Protein AF-A0A9Q3HZ07-F1 (afdb_monomer)

Foldseek 3Di:
DVQLLVQLQVVFDWAAAPVRDIDTSVNLVVLLVLLQQQDQDDPVRHGVVCVPPVDRDDDPLNPDDPPDDPPDRRVVSVNVSSVVSNVSSNVSVVVSVVVVVVVCCVVCPPPPDDPVNVCVVCVPDDPDPDDPPPPPPPCPQAAWDAWDDWDWDQDPNDIFIWTFTDHPPDDPVPTDTGGQVRHDVSVVRVVVVVVVVVVVVVVD

InterPro domains:
  IPR036397 Ribonuclease H superfamily [G3DSA:3.30.420.10] (1-84)

Organism: NCBI:txid1389203

Solvent-accessible surface area (backbone atoms only — not comparable to full-atom values): 12510 Å² total; per-residue (Å²): 110,68,62,32,52,52,51,54,54,69,68,62,51,69,44,72,42,96,88,67,52,72,46,46,52,76,78,45,44,65,37,38,54,52,41,55,35,66,35,80,36,88,88,77,75,44,27,54,28,36,74,76,71,70,48,75,83,84,54,79,73,74,74,59,60,92,84,60,79,86,86,50,71,69,60,52,44,51,50,54,48,48,52,53,42,34,57,51,32,58,55,28,48,59,55,35,50,52,50,54,46,53,57,45,52,72,74,53,65,75,79,89,66,58,82,72,58,53,52,77,75,41,76,83,65,75,76,72,77,76,78,74,77,84,69,76,77,73,84,67,81,56,64,70,64,48,60,78,47,80,46,78,48,75,56,96,90,40,83,43,64,31,35,35,36,36,41,52,99,54,61,80,90,72,48,44,79,34,45,66,90,73,37,80,69,30,70,63,48,51,51,52,43,58,49,52,57,52,56,58,66,74,77,110

Radius of gyration: 33.48 Å; Cα contacts (8 Å, |Δi|>4): 178; chains: 1; bounding box: 56×85×62 Å

Structure (mmCIF, N/CA/C/O backbone):
data_AF-A0A9Q3HZ07-F1
#
_entry.id   AF-A0A9Q3HZ07-F1
#
loop_
_atom_site.group_PDB
_atom_site.id
_atom_site.type_symbol
_atom_site.label_atom_id
_atom_site.label_alt_id
_atom_site.label_comp_id
_atom_site.label_asym_id
_atom_site.label_entity_id
_atom_site.label_seq_id
_atom_site.pdbx_PDB_ins_code
_atom_site.Cartn_x
_atom_site.Cartn_y
_atom_site.Cartn_z
_atom_site.occupancy
_atom_site.B_iso_or_equiv
_atom_site.auth_seq_id
_atom_site.auth_comp_id
_atom_site.auth_asym_id
_atom_site.auth_atom_id
_atom_site.pdbx_PDB_model_num
ATOM 1 N N . MET A 1 1 ? 4.952 9.541 1.179 1.00 78.81 1 MET A N 1
ATOM 2 C CA . MET A 1 1 ? 3.984 9.342 2.280 1.00 78.81 1 MET A CA 1
ATOM 3 C C . MET A 1 1 ? 3.214 10.616 2.608 1.00 78.81 1 MET A C 1
ATOM 5 O O . MET A 1 1 ? 2.003 10.546 2.739 1.00 78.81 1 MET A O 1
ATOM 9 N N . GLU A 1 2 ? 3.879 11.771 2.676 1.00 86.19 2 GLU A N 1
ATOM 10 C CA . GLU A 1 2 ? 3.251 13.062 3.003 1.00 86.19 2 GLU A CA 1
ATOM 11 C C . GLU A 1 2 ? 2.003 13.396 2.162 1.00 86.19 2 GLU A C 1
ATOM 13 O O . GLU A 1 2 ? 0.959 13.703 2.726 1.00 86.19 2 GLU A O 1
ATOM 18 N N . ASP A 1 3 ? 2.056 13.242 0.833 1.00 89.44 3 ASP A N 1
ATOM 19 C CA . ASP A 1 3 ? 0.896 13.541 -0.029 1.00 89.44 3 ASP A CA 1
ATOM 20 C C . ASP A 1 3 ? -0.300 12.596 0.212 1.00 89.44 3 ASP A C 1
ATOM 22 O O . ASP A 1 3 ? -1.454 13.004 0.110 1.00 89.44 3 ASP A O 1
ATOM 26 N N . ILE A 1 4 ? -0.036 11.346 0.617 1.00 90.94 4 ILE A N 1
ATOM 27 C CA . ILE A 1 4 ? -1.084 10.382 0.992 1.00 90.94 4 ILE A CA 1
ATOM 28 C C . ILE A 1 4 ? -1.797 10.875 2.252 1.00 90.94 4 ILE A C 1
ATOM 30 O O . ILE A 1 4 ? -3.025 10.913 2.286 1.00 90.94 4 ILE A O 1
ATOM 34 N N . LEU A 1 5 ? -1.026 11.282 3.267 1.00 90.31 5 LEU A N 1
ATOM 35 C CA . LEU A 1 5 ? -1.568 11.829 4.510 1.00 90.31 5 LEU A CA 1
ATOM 36 C C . LEU A 1 5 ? -2.352 13.110 4.241 1.00 90.31 5 LEU A C 1
ATOM 38 O O . LEU A 1 5 ? -3.472 13.246 4.718 1.00 90.31 5 LEU A O 1
ATOM 42 N N . ARG A 1 6 ? -1.816 14.016 3.418 1.00 90.06 6 ARG A N 1
ATOM 43 C CA . ARG A 1 6 ? -2.493 15.267 3.066 1.00 90.06 6 ARG A CA 1
ATOM 44 C C . ARG A 1 6 ? -3.859 15.017 2.435 1.00 90.06 6 ARG A C 1
ATOM 46 O O . ARG A 1 6 ? -4.834 15.630 2.858 1.00 90.06 6 ARG A O 1
ATOM 53 N N . ARG A 1 7 ? -3.940 14.100 1.466 1.00 89.75 7 ARG A N 1
ATOM 54 C CA . ARG A 1 7 ? -5.202 13.706 0.818 1.00 89.75 7 ARG A CA 1
ATOM 55 C C . ARG A 1 7 ? -6.155 13.060 1.810 1.00 89.75 7 ARG A C 1
ATOM 57 O O . ARG A 1 7 ? -7.302 13.480 1.910 1.00 89.75 7 ARG A O 1
ATOM 64 N N . PHE A 1 8 ? -5.665 12.107 2.597 1.00 90.25 8 PHE A N 1
ATOM 65 C CA . PHE A 1 8 ? -6.468 11.428 3.608 1.00 90.25 8 PHE A CA 1
ATOM 66 C C . PHE A 1 8 ? -7.069 12.406 4.633 1.00 90.25 8 PHE A C 1
ATOM 68 O O . PHE A 1 8 ? -8.257 12.322 4.944 1.00 90.25 8 PHE A O 1
ATOM 75 N N . CYS A 1 9 ? -6.278 13.374 5.103 1.00 87.12 9 CYS A N 1
ATOM 76 C CA . CYS A 1 9 ? -6.727 14.424 6.015 1.00 87.12 9 CYS A CA 1
ATOM 77 C C . CYS A 1 9 ? -7.681 15.421 5.341 1.00 87.12 9 CYS A C 1
ATOM 79 O O . CYS A 1 9 ? -8.639 15.860 5.977 1.00 87.12 9 CYS A O 1
ATOM 81 N N . ALA A 1 10 ? -7.454 15.764 4.067 1.00 83.88 10 ALA A N 1
ATOM 82 C CA . ALA A 1 10 ? -8.288 16.711 3.324 1.00 83.88 10 ALA A CA 1
ATOM 83 C C . ALA A 1 10 ? -9.732 16.218 3.157 1.00 83.88 10 ALA A C 1
ATOM 85 O O . ALA A 1 10 ? -10.657 17.026 3.171 1.00 83.88 10 ALA A O 1
ATOM 86 N N . TYR A 1 11 ? -9.941 14.901 3.078 1.00 75.31 11 TYR A N 1
ATOM 87 C CA . TYR A 1 11 ? -11.284 14.318 3.038 1.00 75.31 11 TYR A CA 1
ATOM 88 C C . TYR A 1 11 ? -12.066 14.475 4.355 1.00 75.31 11 TYR A C 1
ATOM 90 O O . TYR A 1 11 ? -13.259 14.180 4.384 1.00 75.31 11 TYR A O 1
ATOM 98 N N . GLY A 1 12 ? -11.438 14.947 5.443 1.00 70.62 12 GLY A N 1
ATOM 99 C CA . GLY A 1 12 ? -12.144 15.332 6.668 1.00 70.62 12 GLY A CA 1
ATOM 100 C C . GLY A 1 12 ? -12.928 14.188 7.312 1.00 70.62 12 GLY A C 1
ATOM 101 O O . GLY A 1 12 ? -13.988 14.427 7.892 1.00 70.62 12 GLY A O 1
ATOM 102 N N . MET A 1 13 ? -12.429 12.953 7.189 1.00 80.19 13 MET A N 1
ATOM 103 C CA . MET A 1 13 ? -13.115 11.751 7.664 1.00 80.19 13 MET A CA 1
ATOM 104 C C . MET A 1 13 ? -13.427 11.870 9.158 1.00 80.19 13 MET A C 1
ATOM 106 O O . MET A 1 13 ? -12.530 12.010 9.995 1.00 80.19 13 MET A O 1
ATOM 110 N N . LYS A 1 14 ? -14.721 11.807 9.471 1.00 85.25 14 LYS A N 1
ATOM 111 C CA . LYS A 1 14 ? -15.256 11.706 10.825 1.00 85.25 14 LYS A CA 1
ATOM 112 C C . LYS A 1 14 ? -16.142 10.476 10.875 1.00 85.25 14 LYS A C 1
ATOM 114 O O . LYS A 1 14 ? -17.032 10.324 10.037 1.00 85.25 14 LYS A O 1
ATOM 119 N N . TYR A 1 15 ? -15.890 9.608 11.839 1.00 87.94 15 TYR A N 1
ATOM 120 C CA . TYR A 1 15 ? -16.742 8.461 12.114 1.00 87.94 15 TYR A CA 1
ATOM 121 C C . TYR A 1 15 ? -17.400 8.654 13.476 1.00 87.94 15 TYR A C 1
ATOM 123 O O . TYR A 1 15 ? -16.764 9.170 14.389 1.00 87.94 15 TYR A O 1
ATOM 131 N N . LYS A 1 16 ? -18.681 8.309 13.590 1.00 90.38 16 LYS A N 1
ATOM 132 C CA . LYS A 1 16 ? -19.415 8.356 14.854 1.00 90.38 16 LYS A CA 1
ATOM 133 C C . LYS A 1 16 ? -19.797 6.940 15.240 1.00 90.38 16 LYS A C 1
ATOM 135 O O . LYS A 1 16 ? -20.439 6.263 14.439 1.00 90.38 16 LYS A O 1
ATOM 140 N N . ASP A 1 17 ? -19.421 6.553 16.448 1.00 89.94 17 ASP A N 1
ATOM 141 C CA . ASP A 1 17 ? -19.809 5.279 17.045 1.00 89.94 17 ASP A CA 1
ATOM 142 C C . ASP A 1 17 ? -21.248 5.349 17.570 1.00 89.94 17 ASP A C 1
ATOM 144 O O . ASP A 1 17 ? -21.792 6.435 17.805 1.00 89.94 17 ASP A O 1
ATOM 148 N N . HIS A 1 18 ? -21.844 4.189 17.834 1.00 86.50 18 HIS A N 1
ATOM 149 C CA . HIS A 1 18 ? -23.132 4.051 18.514 1.00 86.50 18 HIS A CA 1
ATOM 150 C C . HIS A 1 18 ? -23.132 4.669 19.925 1.00 86.50 18 HIS A C 1
ATOM 152 O O . HIS A 1 18 ? -24.173 5.130 20.384 1.00 86.50 18 HIS A O 1
ATOM 158 N N . GLU A 1 19 ? -21.972 4.750 20.586 1.00 87.25 19 GLU A N 1
ATOM 159 C CA . GLU A 1 19 ? -21.782 5.411 21.890 1.00 87.25 19 GLU A CA 1
ATOM 160 C C . GLU A 1 19 ? -21.698 6.949 21.779 1.00 87.25 19 GLU A C 1
ATOM 162 O O . GLU A 1 19 ? -21.606 7.653 22.784 1.00 87.25 19 GLU A O 1
ATOM 167 N N . GLY A 1 20 ? -21.722 7.501 20.560 1.00 87.56 20 GLY A N 1
ATOM 168 C CA . GLY A 1 20 ? -21.663 8.944 20.310 1.00 87.56 20 GLY A CA 1
ATOM 169 C C . GLY A 1 20 ? -20.248 9.530 20.268 1.00 87.56 20 GLY A C 1
ATOM 170 O O . GLY A 1 20 ? -20.090 10.724 19.988 1.00 87.56 20 GLY A O 1
ATOM 171 N N . TYR A 1 21 ? -19.210 8.715 20.480 1.00 88.88 21 TYR A N 1
ATOM 172 C CA . TYR A 1 21 ? -17.827 9.144 20.295 1.00 88.88 21 TYR A CA 1
ATOM 173 C C . TYR A 1 21 ? -17.540 9.431 18.817 1.00 88.88 21 TYR A C 1
ATOM 175 O O . TYR A 1 21 ? -17.948 8.686 17.925 1.00 88.88 21 TYR A O 1
ATOM 183 N N . THR A 1 22 ? -16.847 10.541 18.547 1.00 90.31 22 THR A N 1
ATOM 184 C CA . THR A 1 22 ? -16.464 10.930 17.185 1.00 90.31 22 THR A CA 1
ATOM 185 C C . THR A 1 22 ? -14.977 10.677 16.969 1.00 90.31 22 THR A C 1
ATOM 187 O O . THR A 1 22 ? -14.131 11.382 17.517 1.00 90.31 22 THR A O 1
ATOM 190 N N . HIS A 1 23 ? -14.666 9.711 16.114 1.00 88.50 23 HIS A N 1
ATOM 191 C CA . HIS A 1 23 ? -13.314 9.412 15.658 1.00 88.50 23 HIS A CA 1
ATOM 192 C C . HIS A 1 23 ? -12.903 10.375 14.551 1.00 88.50 23 HIS A C 1
ATOM 194 O O . HIS A 1 23 ? -13.526 10.445 13.486 1.00 88.50 23 HIS A O 1
ATOM 200 N N . TYR A 1 24 ? -11.838 11.127 14.810 1.00 90.38 24 TYR A N 1
ATOM 201 C CA . TYR A 1 24 ? -11.216 12.026 13.841 1.00 90.38 24 TYR A CA 1
ATOM 202 C C . TYR A 1 24 ? -10.176 11.295 12.993 1.00 90.38 24 TYR A C 1
ATOM 204 O O . TYR A 1 24 ? -9.661 10.250 13.385 1.00 90.38 24 TYR A O 1
ATOM 212 N N . TRP A 1 25 ? -9.772 11.901 11.877 1.00 87.44 25 TRP A N 1
ATOM 213 C CA . TRP A 1 25 ? -8.733 11.373 10.985 1.00 87.44 25 TRP A CA 1
ATOM 214 C C . TRP A 1 25 ? -7.449 10.911 11.703 1.00 87.44 25 TRP A C 1
ATOM 216 O O . TRP A 1 25 ? -6.829 9.950 11.258 1.00 87.44 25 TRP A O 1
ATOM 226 N N . VAL A 1 26 ? -7.082 11.530 12.835 1.00 88.50 26 VAL A N 1
ATOM 227 C CA . VAL A 1 26 ? -5.910 11.154 13.650 1.00 88.50 26 VAL A CA 1
ATOM 228 C C . VAL A 1 26 ? -6.024 9.720 14.178 1.00 88.50 26 VAL A C 1
ATOM 230 O O . VAL A 1 26 ? -5.075 8.947 14.089 1.00 88.50 26 VAL A O 1
ATOM 233 N N . THR A 1 27 ? -7.205 9.333 14.664 1.00 88.38 27 THR A N 1
ATOM 234 C CA . THR A 1 27 ? -7.477 7.970 15.162 1.00 88.38 27 THR A CA 1
ATOM 235 C C . THR A 1 27 ? -7.452 6.920 14.047 1.00 88.38 27 THR A C 1
ATOM 237 O O . THR A 1 27 ? -7.235 5.740 14.304 1.00 88.38 27 THR A O 1
ATOM 240 N N . LEU A 1 28 ? -7.603 7.356 12.792 1.00 88.88 28 LEU A N 1
ATOM 241 C CA . LEU A 1 28 ? -7.636 6.509 11.600 1.00 88.88 28 LEU A CA 1
ATOM 242 C C . LEU A 1 28 ? -6.266 6.386 10.908 1.00 88.88 28 LEU A C 1
ATOM 244 O O . LEU A 1 28 ? -6.134 5.634 9.942 1.00 88.88 28 LEU A O 1
ATOM 248 N N . LEU A 1 29 ? -5.229 7.077 11.399 1.00 89.50 29 LEU A N 1
ATOM 249 C CA . LEU A 1 29 ? -3.860 6.985 10.871 1.00 89.50 29 LEU A CA 1
ATOM 250 C C . LEU A 1 29 ? -3.297 5.555 10.818 1.00 89.50 29 LEU A C 1
ATOM 252 O O . LEU A 1 29 ? -2.631 5.234 9.826 1.00 89.50 29 LEU A O 1
ATOM 256 N N . PRO A 1 30 ? -3.574 4.661 11.791 1.00 90.25 30 PRO A N 1
ATOM 257 C CA . PRO A 1 30 ? -3.125 3.275 11.705 1.00 90.25 30 PRO A CA 1
ATOM 258 C C . PRO A 1 30 ? -3.616 2.559 10.439 1.00 90.25 30 PRO A C 1
ATOM 260 O O . PRO A 1 30 ? -2.868 1.777 9.850 1.00 90.25 30 PRO A O 1
ATOM 263 N N . ALA A 1 31 ? -4.829 2.868 9.966 1.00 90.12 31 ALA A N 1
ATOM 264 C CA . ALA A 1 31 ? -5.358 2.294 8.732 1.00 90.12 31 ALA A CA 1
ATOM 265 C C . ALA A 1 31 ? -4.560 2.761 7.503 1.00 90.12 31 ALA A C 1
ATOM 267 O O . ALA A 1 31 ? -4.279 1.958 6.613 1.00 90.12 31 ALA A O 1
ATOM 268 N N . VAL A 1 32 ? -4.127 4.027 7.477 1.00 91.00 32 VAL A N 1
ATOM 269 C CA . VAL A 1 32 ? -3.297 4.581 6.392 1.00 91.00 32 VAL A CA 1
ATOM 270 C C . VAL A 1 32 ? -1.920 3.931 6.359 1.00 91.00 32 VAL A C 1
ATOM 272 O O . VAL A 1 32 ? -1.453 3.520 5.296 1.00 91.00 32 VAL A O 1
ATOM 275 N N . GLN A 1 33 ? -1.281 3.803 7.522 1.00 90.94 33 GLN A N 1
ATOM 276 C CA . GLN A 1 33 ? 0.024 3.155 7.636 1.00 90.94 33 GLN A CA 1
ATOM 277 C C . GLN A 1 33 ? -0.031 1.710 7.136 1.00 90.94 33 GLN A C 1
ATOM 279 O O . GLN A 1 33 ? 0.836 1.266 6.380 1.00 90.94 33 GLN A O 1
ATOM 284 N N . LEU A 1 34 ? -1.059 0.975 7.554 1.00 92.00 34 LEU A N 1
ATOM 285 C CA . LEU A 1 34 ? -1.226 -0.422 7.189 1.00 92.00 34 LEU A CA 1
ATOM 286 C C . LEU A 1 34 ? -1.546 -0.580 5.691 1.00 92.00 34 LEU A C 1
ATOM 288 O O . LEU A 1 34 ? -0.998 -1.473 5.041 1.00 92.00 34 LEU A O 1
ATOM 292 N N . ALA A 1 35 ? -2.345 0.325 5.118 1.00 92.25 35 ALA A N 1
ATOM 293 C CA . ALA A 1 35 ? -2.632 0.356 3.683 1.00 92.25 35 ALA A CA 1
ATOM 294 C C . ALA A 1 35 ? -1.370 0.639 2.855 1.00 92.25 35 ALA A C 1
ATOM 296 O O . ALA A 1 35 ? -1.129 -0.015 1.843 1.00 92.25 35 ALA A O 1
ATOM 297 N N . TYR A 1 36 ? -0.520 1.564 3.304 1.00 92.69 36 TYR A N 1
ATOM 298 C CA . TYR A 1 36 ? 0.760 1.831 2.649 1.00 92.69 36 TYR A CA 1
ATOM 299 C C . TYR A 1 36 ? 1.683 0.607 2.696 1.00 92.69 36 TYR A C 1
ATOM 301 O O . TYR A 1 36 ? 2.202 0.175 1.666 1.00 92.69 36 TYR A O 1
ATOM 309 N N . ASN A 1 37 ? 1.823 -0.004 3.872 1.00 92.31 37 ASN A N 1
ATOM 310 C CA . ASN A 1 37 ? 2.709 -1.147 4.096 1.00 92.31 37 ASN A CA 1
ATOM 311 C C . ASN A 1 37 ? 2.326 -2.393 3.286 1.00 92.31 37 ASN A C 1
ATOM 313 O O . ASN A 1 37 ? 3.187 -3.220 2.987 1.00 92.31 37 ASN A O 1
ATOM 317 N N . THR A 1 38 ? 1.050 -2.519 2.927 1.00 93.00 38 THR A N 1
ATOM 318 C CA . THR A 1 38 ? 0.497 -3.636 2.145 1.00 93.00 38 THR A CA 1
ATOM 319 C C . THR A 1 38 ? 0.312 -3.295 0.663 1.00 93.00 38 THR A C 1
ATOM 321 O O . THR A 1 38 ? -0.083 -4.156 -0.121 1.00 93.00 38 THR A O 1
ATOM 324 N N . SER A 1 39 ? 0.619 -2.062 0.250 1.00 92.44 39 SER A N 1
ATOM 325 C CA . SER A 1 39 ? 0.507 -1.634 -1.146 1.00 92.44 39 SER A CA 1
ATOM 326 C C . SER A 1 39 ? 1.601 -2.243 -2.026 1.00 92.44 39 SER A C 1
ATOM 328 O O . SER A 1 39 ? 2.735 -2.436 -1.594 1.00 92.44 39 SER A O 1
ATOM 330 N N . TRP A 1 40 ? 1.280 -2.548 -3.283 1.00 92.56 40 TRP A N 1
ATOM 331 C CA . TRP A 1 40 ? 2.256 -3.095 -4.227 1.00 92.56 40 TRP A CA 1
ATOM 332 C C . TRP A 1 40 ? 3.188 -2.007 -4.759 1.00 92.56 40 TRP A C 1
ATOM 334 O O . TRP A 1 40 ? 2.743 -1.006 -5.329 1.00 92.56 40 TRP A O 1
ATOM 344 N N . HIS A 1 41 ? 4.497 -2.223 -4.627 1.00 90.06 41 HIS A N 1
ATOM 345 C CA . HIS A 1 41 ? 5.492 -1.330 -5.204 1.00 90.06 41 HIS A CA 1
ATOM 346 C C . HIS A 1 41 ? 5.858 -1.758 -6.634 1.00 90.06 41 HIS A C 1
ATOM 348 O O . HIS A 1 41 ? 6.144 -2.925 -6.896 1.00 90.06 41 HIS A O 1
ATOM 354 N N . SER A 1 42 ? 5.866 -0.805 -7.574 1.00 87.31 42 SER A N 1
ATOM 355 C CA . SER A 1 42 ? 5.959 -1.099 -9.014 1.00 87.31 42 SER A CA 1
ATOM 356 C C . SER A 1 42 ? 7.323 -1.602 -9.478 1.00 87.31 42 SER A C 1
ATOM 358 O O . SER A 1 42 ? 7.378 -2.348 -10.443 1.00 87.31 42 SER A O 1
ATOM 360 N N . ILE A 1 43 ? 8.413 -1.192 -8.824 1.00 87.81 43 ILE A N 1
ATOM 361 C CA . 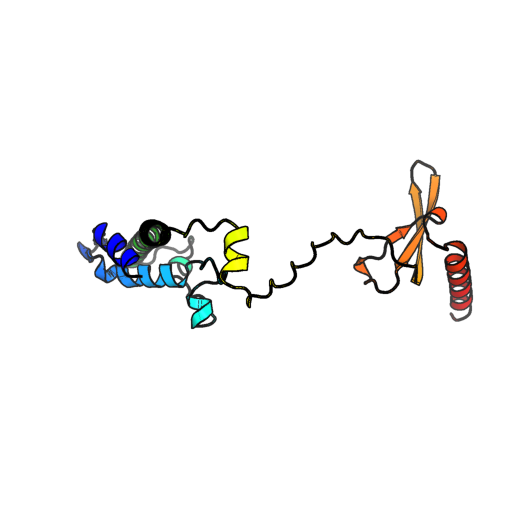ILE A 1 43 ? 9.773 -1.586 -9.233 1.00 87.81 43 ILE A CA 1
ATOM 362 C C . ILE A 1 43 ? 10.161 -2.921 -8.600 1.00 87.81 43 ILE A C 1
ATOM 364 O O . ILE A 1 43 ? 10.738 -3.784 -9.245 1.00 87.81 43 ILE A O 1
ATOM 368 N N . THR A 1 44 ? 9.851 -3.092 -7.316 1.00 90.31 44 THR A N 1
ATOM 369 C CA . THR A 1 44 ? 10.276 -4.273 -6.555 1.00 90.31 44 THR A CA 1
ATOM 370 C C . THR A 1 44 ? 9.309 -5.440 -6.695 1.00 90.31 44 THR A C 1
ATOM 372 O O . THR A 1 44 ? 9.671 -6.555 -6.328 1.00 90.31 44 THR A O 1
ATOM 375 N N . GLY A 1 45 ? 8.078 -5.203 -7.167 1.00 92.50 45 GLY A N 1
ATOM 376 C CA . GLY A 1 45 ? 7.043 -6.233 -7.255 1.00 92.50 45 GLY A CA 1
ATOM 377 C C . GLY A 1 45 ? 6.737 -6.875 -5.899 1.00 92.50 45 GLY A C 1
ATOM 378 O O . GLY A 1 45 ? 6.352 -8.033 -5.840 1.00 92.50 45 GLY A O 1
ATOM 379 N N . LYS A 1 46 ? 6.978 -6.157 -4.799 1.00 93.94 46 LYS A N 1
ATOM 380 C CA . LYS A 1 46 ? 6.754 -6.607 -3.420 1.00 93.94 46 LYS A CA 1
ATOM 381 C C . LYS A 1 46 ? 6.123 -5.471 -2.627 1.00 93.94 46 LYS A C 1
ATOM 383 O O . LYS A 1 46 ? 6.253 -4.302 -2.997 1.00 93.94 46 LYS A O 1
ATOM 388 N N . THR A 1 47 ? 5.446 -5.807 -1.538 1.00 94.50 47 THR A N 1
ATOM 389 C CA . THR A 1 47 ? 4.920 -4.815 -0.598 1.00 94.50 47 THR A CA 1
ATOM 390 C C . THR A 1 47 ? 6.047 -4.253 0.280 1.00 94.50 47 THR A C 1
ATOM 392 O O . THR A 1 47 ? 6.997 -4.986 0.582 1.00 94.50 47 THR A O 1
ATOM 395 N N . PRO A 1 48 ? 5.973 -2.983 0.723 1.00 93.44 48 PRO A N 1
ATOM 396 C CA . PRO A 1 48 ? 6.962 -2.405 1.632 1.00 93.44 48 PRO A CA 1
ATOM 397 C C . PRO A 1 48 ? 7.185 -3.246 2.893 1.00 93.44 48 PRO A C 1
ATOM 399 O O . PRO A 1 48 ? 8.328 -3.473 3.278 1.00 93.44 48 PRO A O 1
ATOM 402 N N . ALA A 1 49 ? 6.120 -3.805 3.481 1.00 94.12 49 ALA A N 1
ATOM 403 C CA . ALA A 1 49 ? 6.241 -4.654 4.666 1.00 94.12 49 ALA A CA 1
ATOM 404 C C . ALA A 1 49 ? 7.080 -5.916 4.424 1.00 94.12 49 ALA A C 1
ATOM 406 O O . ALA A 1 49 ? 7.894 -6.280 5.269 1.00 94.12 49 ALA A O 1
ATOM 407 N N . VAL A 1 50 ? 6.936 -6.564 3.264 1.00 95.50 50 VAL A N 1
ATOM 408 C CA . VAL A 1 50 ? 7.760 -7.733 2.923 1.00 95.50 50 VAL A CA 1
ATOM 409 C C . VAL A 1 50 ? 9.209 -7.331 2.683 1.00 95.50 50 VAL A C 1
ATOM 411 O O . VAL A 1 50 ? 10.108 -8.074 3.058 1.00 95.50 50 VAL A O 1
ATOM 414 N N . VAL A 1 51 ? 9.453 -6.171 2.075 1.00 94.88 51 VAL A N 1
ATOM 415 C CA . VAL A 1 51 ? 10.822 -5.694 1.830 1.00 94.88 51 VAL A CA 1
ATOM 416 C C . VAL A 1 51 ? 11.534 -5.345 3.140 1.00 94.88 51 VAL A C 1
ATOM 418 O O . VAL A 1 51 ? 12.697 -5.699 3.300 1.00 94.88 51 VAL A O 1
ATOM 421 N N . GLU A 1 52 ? 10.847 -4.694 4.077 1.00 92.00 52 GLU A N 1
ATOM 422 C CA . GLU A 1 52 ? 11.441 -4.249 5.345 1.00 92.00 52 GLU A CA 1
ATOM 423 C C . GLU A 1 52 ? 11.488 -5.350 6.409 1.00 92.00 52 GLU A C 1
ATOM 425 O O . GLU A 1 52 ? 12.482 -5.496 7.115 1.00 92.00 52 GLU A O 1
ATOM 430 N N . LYS A 1 53 ? 10.396 -6.106 6.560 1.00 92.56 53 LYS A N 1
ATOM 431 C CA . LYS A 1 53 ? 10.194 -7.045 7.676 1.00 92.56 53 LYS A CA 1
ATOM 432 C C . LYS A 1 53 ? 10.187 -8.506 7.240 1.00 92.56 53 LYS A C 1
ATOM 434 O O . LYS A 1 53 ? 10.249 -9.385 8.092 1.00 92.56 53 LYS A O 1
ATOM 439 N N . GLY A 1 54 ? 10.088 -8.785 5.941 1.00 95.19 54 GLY A N 1
ATOM 440 C CA . GLY A 1 54 ? 10.009 -10.146 5.403 1.00 95.19 54 GLY A CA 1
ATOM 441 C C . GLY A 1 54 ? 8.611 -10.772 5.431 1.00 95.19 54 GLY A C 1
ATOM 442 O O . GLY A 1 54 ? 8.434 -11.869 4.910 1.00 95.19 54 GLY A O 1
ATOM 443 N N . TRP A 1 55 ? 7.603 -10.099 5.992 1.00 92.62 55 TRP A N 1
ATOM 444 C CA . TRP A 1 55 ? 6.232 -10.609 6.090 1.00 92.62 55 TRP A CA 1
ATOM 445 C C . TRP A 1 55 ? 5.200 -9.491 5.929 1.00 92.62 55 TRP A C 1
ATOM 447 O O . TRP A 1 55 ? 5.462 -8.327 6.233 1.00 92.62 55 TRP A O 1
ATOM 457 N N . ASN A 1 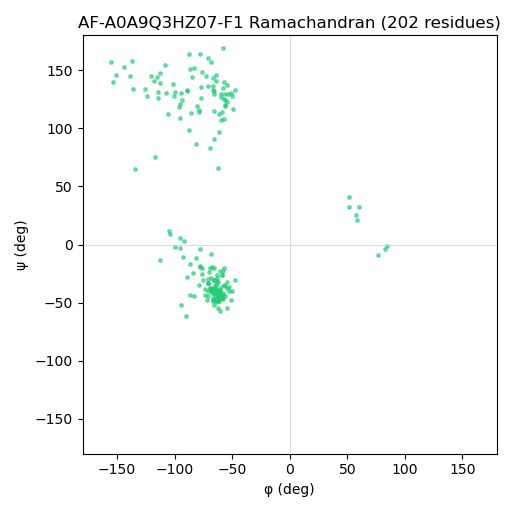56 ? 4.010 -9.855 5.445 1.00 91.12 56 ASN A N 1
ATOM 458 C CA . ASN A 1 56 ? 2.872 -8.945 5.366 1.00 91.12 56 ASN A CA 1
ATOM 459 C C . ASN A 1 56 ? 2.050 -9.001 6.658 1.00 91.12 56 ASN A C 1
ATOM 461 O O . ASN A 1 56 ? 1.722 -10.102 7.107 1.00 91.12 56 ASN A O 1
ATOM 465 N N . PRO A 1 57 ? 1.683 -7.847 7.239 1.00 89.25 57 PRO A N 1
ATOM 466 C CA . PRO A 1 57 ? 0.832 -7.821 8.413 1.00 89.25 57 PRO A CA 1
ATOM 467 C C . PRO A 1 57 ? -0.573 -8.322 8.084 1.00 89.25 57 PRO A C 1
ATOM 469 O O . PRO A 1 57 ? -1.109 -8.031 7.016 1.00 89.25 57 PRO A O 1
ATOM 472 N N . LEU A 1 58 ? -1.168 -9.049 9.029 1.00 86.31 58 LEU A N 1
ATOM 473 C CA . LEU A 1 58 ? -2.572 -9.442 8.964 1.00 86.31 58 LEU A CA 1
ATOM 474 C C . LEU A 1 58 ? -3.452 -8.211 9.193 1.00 86.31 58 LEU A C 1
ATOM 476 O O . LEU A 1 58 ? -3.164 -7.395 10.077 1.00 86.31 58 LEU A O 1
ATOM 480 N N . LEU A 1 59 ? -4.511 -8.053 8.398 1.00 83.06 59 LEU A N 1
ATOM 481 C CA . LEU A 1 59 ? -5.404 -6.910 8.540 1.00 83.06 59 LEU A CA 1
ATOM 482 C C . LEU A 1 59 ? -6.464 -7.198 9.612 1.00 83.06 59 LEU A C 1
ATOM 484 O O . LEU A 1 59 ? -6.987 -8.311 9.670 1.00 83.06 59 LEU A O 1
ATOM 488 N N . PRO A 1 60 ? -6.892 -6.197 10.405 1.00 78.19 60 PRO A N 1
ATOM 489 C CA . PRO A 1 60 ? -7.998 -6.365 11.354 1.00 78.19 60 PRO A CA 1
ATOM 490 C C . PRO A 1 60 ? -9.283 -6.899 10.703 1.00 78.19 60 PRO A C 1
ATOM 492 O O . PRO A 1 60 ? -10.032 -7.660 11.309 1.00 78.19 60 PRO A O 1
ATOM 495 N N . VAL A 1 61 ? -9.515 -6.538 9.437 1.00 73.25 61 VAL A N 1
ATOM 496 C CA . VAL A 1 61 ? -10.653 -7.016 8.640 1.00 73.25 61 VAL A CA 1
ATOM 497 C C . VAL A 1 61 ? -10.548 -8.492 8.251 1.00 73.25 61 VAL A C 1
ATOM 499 O O . VAL A 1 61 ? -11.584 -9.114 8.039 1.00 73.25 61 VAL A O 1
ATOM 502 N N . ASP A 1 62 ? -9.345 -9.070 8.210 1.00 78.44 62 ASP A N 1
ATOM 503 C CA . ASP A 1 62 ? -9.133 -10.479 7.848 1.00 78.44 62 ASP A CA 1
ATOM 504 C C . ASP A 1 62 ? -9.515 -11.423 8.999 1.00 78.44 62 ASP A C 1
ATOM 506 O O . ASP A 1 62 ? -9.889 -12.575 8.779 1.00 78.44 62 ASP A O 1
ATOM 510 N N . HIS A 1 63 ? -9.458 -10.930 10.240 1.00 72.56 63 HIS A N 1
ATOM 511 C CA . HIS A 1 63 ? -9.784 -11.702 11.441 1.00 72.56 63 HIS A CA 1
ATOM 512 C C . HIS A 1 63 ? -11.294 -11.851 11.680 1.00 72.56 63 HIS A C 1
ATOM 514 O O . HIS A 1 63 ? -11.723 -12.756 12.402 1.00 72.56 63 HIS A O 1
ATOM 520 N N . LEU A 1 64 ? -12.116 -11.001 11.061 1.00 68.56 64 LEU A N 1
ATOM 521 C CA . LEU A 1 64 ? -13.570 -11.046 11.189 1.00 68.56 64 LEU A CA 1
ATOM 522 C C . LEU A 1 64 ? -14.163 -12.003 10.148 1.00 68.56 64 LEU A C 1
ATOM 524 O O . LEU A 1 64 ? -14.365 -11.656 8.984 1.00 68.56 64 LEU A O 1
ATOM 528 N N . LYS A 1 65 ? -14.471 -13.239 10.566 1.00 69.31 65 LYS A N 1
ATOM 529 C CA . LYS A 1 65 ? -15.192 -14.187 9.703 1.00 69.31 65 LYS A CA 1
ATOM 530 C C . LYS A 1 65 ? -16.608 -13.662 9.446 1.00 69.31 65 LYS A C 1
ATOM 532 O O . LYS A 1 65 ? -17.335 -13.364 10.386 1.00 69.31 65 LYS A O 1
ATOM 537 N N . LYS A 1 66 ? -17.035 -13.667 8.179 1.00 63.59 66 LYS A N 1
ATOM 538 C CA . LYS A 1 66 ? -18.379 -13.231 7.737 1.00 63.59 66 LYS A CA 1
ATOM 539 C C . LYS A 1 66 ? -19.544 -13.974 8.414 1.00 63.59 66 LYS A C 1
ATOM 541 O O . LYS A 1 66 ? -20.653 -13.464 8.418 1.00 63.59 66 LYS A O 1
ATOM 546 N N . ASN A 1 67 ? -19.282 -15.156 8.978 1.00 64.94 67 ASN A N 1
ATOM 547 C CA . ASN A 1 67 ? -20.283 -16.035 9.586 1.00 64.94 67 ASN A CA 1
ATOM 548 C C . ASN A 1 67 ? -20.271 -16.005 11.126 1.00 64.94 67 ASN A C 1
ATOM 550 O O . ASN A 1 67 ? -20.881 -16.875 11.746 1.00 64.94 67 ASN A O 1
ATOM 554 N N . LEU A 1 68 ? -19.533 -15.087 11.764 1.00 64.81 68 LEU A N 1
ATOM 555 C CA . LEU A 1 68 ? -19.573 -14.968 13.222 1.00 64.81 68 LEU A CA 1
ATOM 556 C C . LEU A 1 68 ? -20.856 -14.252 13.662 1.00 64.81 68 LEU A C 1
ATOM 558 O O . LEU A 1 68 ? -21.219 -13.219 13.103 1.00 64.81 68 LEU A O 1
ATOM 562 N N . LEU A 1 69 ? -21.504 -14.783 14.702 1.00 67.31 69 LEU A N 1
ATOM 563 C CA . LEU A 1 69 ? -22.523 -14.060 15.459 1.00 67.31 69 LEU A CA 1
ATOM 564 C C . LEU A 1 69 ? -21.892 -12.768 15.984 1.00 67.31 69 LEU A C 1
ATOM 566 O O . LEU A 1 69 ? -20.843 -12.800 16.626 1.00 67.31 69 LEU A O 1
ATOM 570 N N . THR A 1 70 ? -22.508 -11.633 15.677 1.00 68.25 70 THR A N 1
ATOM 571 C CA . THR A 1 70 ? -22.084 -10.316 16.151 1.00 68.25 70 THR A CA 1
ATOM 572 C C . THR A 1 70 ? -22.122 -10.276 17.674 1.00 68.25 70 THR A C 1
ATOM 574 O O . THR A 1 70 ? -23.195 -10.260 18.269 1.00 68.25 70 THR A O 1
ATOM 577 N N . ILE A 1 71 ? -20.939 -10.293 18.295 1.00 72.56 71 ILE A N 1
ATOM 578 C CA . ILE A 1 71 ? -20.792 -10.434 19.750 1.00 72.56 71 ILE A CA 1
ATOM 579 C C . ILE A 1 71 ? -21.068 -9.101 20.467 1.00 72.56 71 ILE A C 1
ATOM 581 O O . ILE A 1 71 ? -21.622 -9.107 21.560 1.00 72.56 71 ILE A O 1
ATOM 585 N N . HIS A 1 72 ? -20.703 -7.956 19.865 1.00 82.62 72 HIS A N 1
ATOM 586 C CA . HIS A 1 72 ? -20.869 -6.637 20.489 1.00 82.62 72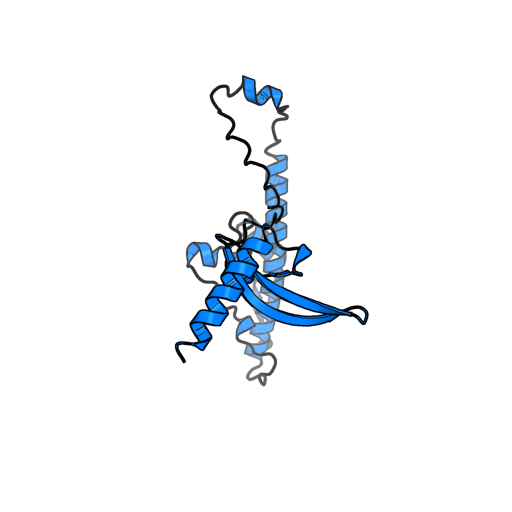 HIS A CA 1
ATOM 587 C C . HIS A 1 72 ? -21.017 -5.498 19.457 1.00 82.62 72 HIS A C 1
ATOM 589 O O . HIS A 1 72 ? -20.273 -5.499 18.471 1.00 82.62 72 HIS A O 1
ATOM 595 N N . PRO A 1 73 ? -21.898 -4.499 19.678 1.00 85.75 73 PRO A N 1
ATOM 596 C CA . PRO A 1 73 ? -22.080 -3.355 18.775 1.00 85.75 73 PRO A CA 1
ATOM 597 C C . PRO A 1 73 ? -20.796 -2.541 18.550 1.00 85.75 73 PRO A C 1
ATOM 599 O O . PRO A 1 73 ? -20.463 -2.247 17.407 1.00 85.75 73 PRO A O 1
ATOM 602 N N . THR A 1 74 ? -19.990 -2.287 19.589 1.00 86.31 74 THR A N 1
ATOM 603 C CA . THR A 1 74 ? -18.690 -1.588 19.447 1.00 86.31 74 THR A CA 1
ATOM 604 C C . THR A 1 74 ? -17.744 -2.277 18.460 1.00 86.31 74 THR A C 1
ATOM 606 O O . THR A 1 74 ? -17.010 -1.612 17.735 1.00 86.31 74 THR A O 1
ATOM 609 N N . ALA A 1 75 ? -17.753 -3.613 18.394 1.00 84.19 75 ALA A N 1
ATOM 610 C CA . ALA A 1 75 ? -16.893 -4.343 17.465 1.00 84.19 75 ALA A CA 1
ATOM 611 C C . ALA A 1 75 ? -17.347 -4.171 16.004 1.00 84.19 75 ALA A C 1
ATOM 613 O O . ALA A 1 75 ? -16.508 -4.126 15.103 1.00 84.19 75 ALA A O 1
ATOM 614 N N . ILE A 1 76 ? -18.661 -4.050 15.775 1.00 84.81 76 ILE A N 1
ATOM 615 C CA . ILE A 1 76 ? -19.242 -3.771 14.454 1.00 84.81 76 ILE A CA 1
ATOM 616 C C . ILE A 1 76 ? -18.848 -2.367 14.014 1.00 84.81 76 ILE A C 1
ATOM 618 O O . ILE A 1 76 ? -18.324 -2.188 12.918 1.00 84.81 76 ILE A O 1
ATOM 622 N N . ASP A 1 77 ? -19.024 -1.389 14.897 1.00 88.00 77 ASP A N 1
ATOM 623 C CA . ASP A 1 77 ? -18.678 -0.005 14.601 1.00 88.00 77 ASP A CA 1
ATOM 624 C C . ASP A 1 77 ? -17.195 0.158 14.305 1.00 88.00 77 ASP A C 1
ATOM 626 O O . ASP A 1 77 ? -16.821 0.809 13.332 1.00 88.00 77 ASP A O 1
ATOM 630 N N . PHE A 1 78 ? -16.340 -0.490 15.097 1.00 86.88 78 PHE A N 1
ATOM 631 C CA . PHE A 1 78 ? -14.907 -0.491 14.848 1.00 86.88 78 PHE A CA 1
ATOM 632 C C . PHE A 1 78 ? -14.572 -1.115 13.487 1.00 86.88 78 PHE A C 1
ATOM 634 O O . PHE A 1 78 ? -13.729 -0.591 12.755 1.00 86.88 78 PHE A O 1
ATOM 641 N N . HIS A 1 79 ? -15.244 -2.207 13.111 1.00 86.88 79 HIS A N 1
ATOM 642 C CA . HIS A 1 79 ? -15.073 -2.819 11.796 1.00 86.88 79 HIS A CA 1
ATOM 643 C C . HIS A 1 79 ? -15.474 -1.863 10.670 1.00 86.88 79 HIS A C 1
ATOM 645 O O . HIS A 1 79 ? -14.709 -1.679 9.719 1.00 86.88 79 HIS A O 1
ATOM 651 N N . ASP A 1 80 ? -16.642 -1.238 10.776 1.00 87.88 80 ASP A N 1
ATOM 652 C CA . ASP A 1 80 ? -17.160 -0.319 9.766 1.00 87.88 80 ASP A CA 1
ATOM 653 C C . ASP A 1 80 ? -16.301 0.939 9.652 1.00 87.88 80 ASP A C 1
ATOM 655 O O . ASP A 1 80 ? -15.963 1.364 8.539 1.00 87.88 80 ASP A O 1
ATOM 659 N N . MET A 1 81 ? -15.877 1.489 10.789 1.00 89.25 81 MET A N 1
ATOM 660 C CA . MET A 1 81 ? -14.901 2.569 10.870 1.00 89.25 81 MET A CA 1
ATOM 661 C C . MET A 1 81 ? -13.617 2.193 10.130 1.00 89.25 81 MET A C 1
ATOM 663 O O . MET A 1 81 ? -13.185 2.909 9.220 1.00 89.25 81 MET A O 1
ATOM 667 N N . TRP A 1 82 ? -13.021 1.053 10.488 1.00 89.44 82 TRP A N 1
ATOM 668 C CA . TRP A 1 82 ? -11.757 0.602 9.918 1.00 89.44 82 TRP A CA 1
ATOM 669 C C . TRP A 1 82 ? -11.876 0.348 8.419 1.00 89.44 82 TRP A C 1
ATOM 671 O O . TRP A 1 82 ? -11.029 0.781 7.642 1.00 89.44 82 TRP A O 1
ATOM 681 N N . LYS A 1 83 ? -12.956 -0.300 7.983 1.00 89.19 83 LYS A N 1
ATOM 682 C CA . LYS A 1 83 ? -13.229 -0.597 6.574 1.00 89.19 83 LYS A CA 1
ATOM 683 C C . LYS A 1 83 ? -13.384 0.678 5.747 1.00 89.19 83 LYS A C 1
ATOM 685 O O . LYS A 1 83 ? -12.841 0.759 4.646 1.00 89.19 83 LYS A O 1
ATOM 690 N N . ARG A 1 84 ? -14.078 1.695 6.269 1.00 90.50 84 ARG A N 1
ATOM 691 C CA . ARG A 1 84 ? -14.199 3.008 5.609 1.00 90.50 84 ARG A CA 1
ATOM 692 C C . ARG A 1 84 ? -12.843 3.700 5.494 1.00 90.50 84 ARG A C 1
ATOM 694 O O . ARG A 1 84 ? -12.490 4.125 4.396 1.00 90.50 84 ARG A O 1
ATOM 701 N N . ALA A 1 85 ? -12.087 3.767 6.590 1.00 91.81 85 ALA A N 1
ATOM 702 C CA . ALA A 1 85 ? -10.754 4.371 6.617 1.00 91.81 85 ALA A CA 1
ATOM 703 C C . ALA A 1 85 ? -9.766 3.647 5.690 1.00 91.81 85 ALA A C 1
ATOM 705 O O . ALA A 1 85 ? -8.983 4.272 4.979 1.00 91.81 85 ALA A O 1
ATOM 706 N N . TRP A 1 86 ? -9.836 2.321 5.647 1.00 91.06 86 TRP A N 1
ATOM 707 C CA . TRP A 1 86 ? -9.038 1.500 4.748 1.00 91.06 86 TRP A CA 1
ATOM 708 C C . TRP A 1 86 ? -9.362 1.784 3.279 1.00 91.06 86 TRP A C 1
ATOM 710 O O . TRP A 1 86 ? -8.468 2.006 2.462 1.00 91.06 86 TRP A O 1
ATOM 720 N N . ASN A 1 87 ? -10.648 1.826 2.932 1.00 91.12 87 ASN A N 1
ATOM 721 C CA . ASN A 1 87 ? -11.093 2.087 1.565 1.00 91.12 87 ASN A CA 1
ATOM 722 C C . ASN A 1 87 ? -10.707 3.490 1.081 1.00 91.12 87 ASN A C 1
ATOM 724 O O . ASN A 1 87 ? -10.407 3.673 -0.096 1.00 91.12 87 ASN A O 1
ATOM 728 N N . THR A 1 88 ? -10.704 4.492 1.960 1.00 92.06 88 THR A N 1
ATOM 729 C CA . THR A 1 88 ? -10.220 5.828 1.591 1.00 92.06 88 THR A CA 1
ATOM 730 C C . THR A 1 88 ? -8.701 5.859 1.472 1.00 92.06 88 THR A C 1
ATOM 732 O O . THR A 1 88 ? -8.189 6.384 0.484 1.00 92.06 88 THR A O 1
ATOM 735 N N . ALA A 1 89 ? -7.970 5.246 2.406 1.00 92.44 89 ALA A N 1
ATOM 736 C CA . ALA A 1 89 ? -6.511 5.172 2.351 1.00 92.44 89 ALA A CA 1
ATOM 737 C C . ALA A 1 89 ? -6.012 4.471 1.076 1.00 92.44 89 ALA A C 1
ATOM 739 O O . ALA A 1 89 ? -5.135 4.987 0.385 1.00 92.44 89 ALA A O 1
ATOM 740 N N . THR A 1 90 ? -6.617 3.337 0.719 1.00 91.75 90 THR A N 1
ATOM 741 C CA . THR A 1 90 ? -6.282 2.576 -0.497 1.00 91.75 90 THR A CA 1
ATOM 742 C C . THR A 1 90 ? -6.533 3.357 -1.785 1.00 91.75 90 THR A C 1
ATOM 744 O O . THR A 1 90 ? -5.761 3.196 -2.725 1.00 91.75 90 THR A O 1
ATOM 747 N N . LYS A 1 91 ? -7.536 4.245 -1.824 1.00 92.81 91 LYS A N 1
ATOM 748 C CA . LYS A 1 91 ? -7.759 5.182 -2.943 1.00 92.81 91 LYS A CA 1
ATOM 749 C C . LYS A 1 91 ? -6.738 6.323 -2.977 1.00 92.81 91 LYS A C 1
ATOM 751 O O . LYS A 1 91 ? -6.259 6.683 -4.046 1.00 92.81 91 LYS A O 1
ATOM 756 N N . CYS A 1 92 ? -6.344 6.849 -1.816 1.00 93.06 92 CYS A N 1
ATOM 757 C CA . CYS A 1 92 ? -5.383 7.956 -1.731 1.00 93.06 92 CYS A CA 1
ATOM 758 C C . CYS A 1 92 ? -3.976 7.568 -2.224 1.00 93.06 92 CYS A C 1
ATOM 760 O O . CYS A 1 92 ? -3.248 8.422 -2.725 1.00 93.06 92 CYS A O 1
ATOM 762 N N . ILE A 1 93 ? -3.571 6.301 -2.078 1.00 92.56 93 ILE A N 1
ATOM 763 C CA . ILE A 1 93 ? -2.238 5.813 -2.476 1.00 92.56 93 ILE A CA 1
ATOM 764 C C . ILE A 1 93 ? -1.963 5.980 -3.986 1.00 92.56 93 ILE A C 1
ATOM 766 O O . ILE A 1 93 ? -0.964 6.626 -4.323 1.00 92.56 93 ILE A O 1
ATOM 770 N N . PRO A 1 94 ? -2.782 5.434 -4.911 1.00 93.19 94 PRO A N 1
ATOM 771 C CA . PRO A 1 94 ? -2.558 5.603 -6.345 1.00 93.19 94 PRO A CA 1
ATOM 772 C C . PRO A 1 94 ? -2.688 7.067 -6.777 1.00 93.19 94 PRO A C 1
ATOM 774 O O . PRO A 1 94 ? -1.831 7.545 -7.515 1.00 93.19 94 PRO A O 1
ATOM 777 N N . GLU A 1 95 ? -3.665 7.809 -6.248 1.00 93.44 95 GLU A N 1
ATOM 778 C CA . GLU A 1 95 ? -3.828 9.241 -6.539 1.00 93.44 95 GLU A CA 1
ATOM 779 C C . GLU A 1 95 ? -2.582 10.054 -6.159 1.00 93.44 95 GLU A C 1
ATOM 781 O O . GLU A 1 95 ? -2.110 10.886 -6.936 1.00 93.44 95 GLU A O 1
ATOM 786 N N . ALA A 1 96 ? -2.009 9.790 -4.980 1.00 93.00 96 ALA A N 1
ATOM 787 C CA . ALA A 1 96 ? -0.775 10.433 -4.540 1.00 93.00 96 ALA A CA 1
ATOM 788 C C . ALA A 1 96 ? 0.414 10.047 -5.431 1.00 93.00 96 ALA A C 1
ATOM 790 O O . ALA A 1 96 ? 1.272 10.879 -5.731 1.00 93.00 96 ALA A O 1
ATOM 791 N N . LYS A 1 97 ? 0.484 8.788 -5.878 1.00 91.56 97 LYS A N 1
ATOM 792 C CA . LYS A 1 97 ? 1.538 8.322 -6.789 1.00 91.56 97 LYS A CA 1
ATOM 793 C C . LYS A 1 97 ? 1.452 9.025 -8.143 1.00 91.56 97 LYS A C 1
ATOM 795 O O . LYS A 1 97 ? 2.469 9.501 -8.643 1.00 91.56 97 LYS A O 1
ATOM 800 N N . GLU A 1 98 ? 0.258 9.115 -8.715 1.00 92.69 98 GLU A N 1
ATOM 801 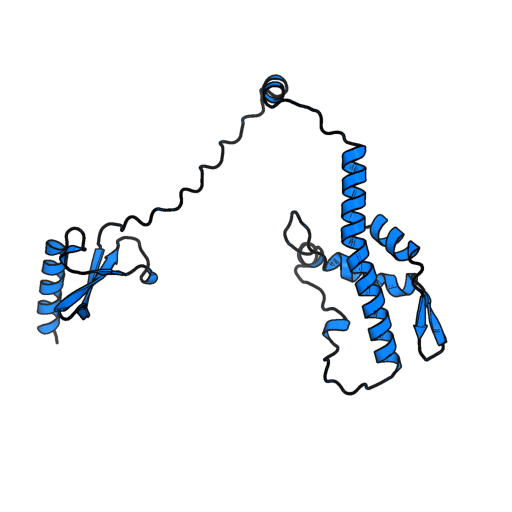C CA . GLU A 1 98 ? 0.019 9.802 -9.984 1.00 92.69 98 GLU A CA 1
ATOM 802 C C . GLU A 1 98 ? 0.313 11.294 -9.891 1.00 92.69 98 GLU A C 1
ATOM 804 O O . GLU A 1 98 ? 0.953 11.848 -10.782 1.00 92.69 98 GLU A O 1
ATOM 809 N N . TYR A 1 99 ? -0.115 11.941 -8.809 1.00 92.56 99 TYR A N 1
ATOM 810 C CA . TYR A 1 99 ? 0.166 13.352 -8.585 1.00 92.56 99 TYR A CA 1
ATOM 811 C C . TYR A 1 99 ? 1.665 13.622 -8.471 1.00 92.56 99 TYR A C 1
ATOM 813 O O . TYR A 1 99 ? 2.184 14.494 -9.165 1.00 92.56 99 TYR A O 1
ATOM 821 N N . ASN A 1 100 ? 2.377 12.833 -7.660 1.00 90.44 100 ASN A N 1
ATOM 822 C CA . ASN A 1 100 ? 3.827 12.959 -7.531 1.00 90.44 100 ASN A CA 1
ATOM 823 C C . ASN A 1 100 ? 4.535 12.718 -8.865 1.00 90.44 100 ASN A C 1
ATOM 825 O O . ASN A 1 100 ? 5.469 13.448 -9.187 1.00 90.44 100 ASN A O 1
ATOM 829 N N . LYS A 1 101 ? 4.062 11.747 -9.658 1.00 90.69 101 LYS A N 1
ATOM 830 C CA . LYS A 1 101 ? 4.583 11.488 -11.001 1.00 90.69 101 LYS A CA 1
ATOM 831 C C . LYS A 1 101 ? 4.371 12.689 -11.924 1.00 90.69 101 LYS A C 1
ATOM 833 O O . LYS A 1 101 ? 5.345 13.207 -12.445 1.00 90.69 101 LYS A O 1
ATOM 838 N N . LYS A 1 102 ? 3.138 13.189 -12.061 1.00 92.62 102 LYS A N 1
ATOM 839 C CA . LYS A 1 102 ? 2.830 14.365 -12.899 1.00 92.62 102 LYS A CA 1
ATOM 840 C C . LYS A 1 102 ? 3.651 15.585 -12.483 1.00 92.62 102 LYS A C 1
ATOM 842 O O . LYS A 1 102 ? 4.215 16.270 -13.324 1.00 92.62 102 LYS A O 1
ATOM 847 N N . ARG A 1 103 ? 3.756 15.835 -11.176 1.00 90.19 103 ARG A N 1
ATOM 848 C CA . ARG A 1 103 ? 4.532 16.951 -10.621 1.00 90.19 103 ARG A CA 1
ATOM 849 C C . ARG A 1 103 ? 6.032 16.799 -10.884 1.00 90.19 103 ARG A C 1
ATOM 851 O O . ARG A 1 103 ? 6.698 17.799 -11.140 1.00 90.19 103 ARG A O 1
ATOM 858 N N . TRP A 1 104 ? 6.560 15.575 -10.842 1.00 88.88 104 TRP A N 1
ATOM 859 C CA . TRP A 1 104 ? 7.932 15.288 -11.261 1.00 88.88 104 TRP A CA 1
ATOM 860 C C . TRP A 1 104 ? 8.098 15.538 -12.763 1.00 88.88 104 TRP A C 1
ATOM 862 O O . TRP A 1 104 ? 8.953 16.330 -13.137 1.00 88.88 104 TRP A O 1
ATOM 872 N N . ASP A 1 105 ? 7.230 14.962 -13.598 1.00 89.94 105 ASP A N 1
ATOM 873 C CA . ASP A 1 105 ? 7.304 15.049 -15.065 1.00 89.94 105 ASP A CA 1
ATOM 874 C C . ASP A 1 105 ? 7.231 16.507 -15.555 1.00 89.94 105 ASP A C 1
ATOM 876 O O . ASP A 1 105 ? 7.936 16.890 -16.482 1.00 89.94 105 ASP A O 1
ATOM 880 N N . MET A 1 106 ? 6.426 17.348 -14.898 1.00 89.12 106 MET A N 1
ATOM 881 C CA . MET A 1 106 ? 6.330 18.780 -15.207 1.00 89.12 106 MET A CA 1
ATOM 882 C C . MET A 1 106 ? 7.575 19.584 -14.806 1.00 89.12 106 MET A C 1
ATOM 884 O O . MET A 1 106 ? 7.880 20.588 -15.439 1.00 89.12 106 MET A O 1
ATOM 888 N N . THR A 1 107 ? 8.258 19.200 -13.723 1.00 87.56 107 THR A N 1
ATOM 889 C CA . THR A 1 107 ? 9.431 19.937 -13.206 1.00 87.56 107 THR A CA 1
ATOM 890 C C . THR A 1 107 ? 10.737 19.455 -13.819 1.00 87.56 107 THR A C 1
ATOM 892 O O . THR A 1 107 ? 11.689 20.220 -13.929 1.00 87.56 107 THR A O 1
ATOM 895 N N . HIS A 1 108 ? 10.772 18.193 -14.229 1.00 81.88 108 HIS A N 1
ATOM 896 C CA . HIS A 1 108 ? 11.910 17.545 -14.850 1.00 81.88 108 HIS A CA 1
ATOM 897 C C . HIS A 1 108 ? 11.488 17.151 -16.260 1.00 81.88 108 HIS A C 1
ATOM 899 O O . HIS A 1 108 ? 11.204 15.989 -16.556 1.00 81.88 108 HIS A O 1
ATOM 905 N N . MET A 1 109 ? 11.422 18.168 -17.121 1.00 70.38 109 MET A N 1
ATOM 906 C CA . MET A 1 109 ? 11.269 17.972 -18.554 1.00 70.38 109 MET A CA 1
ATOM 907 C C . MET A 1 109 ? 12.394 17.042 -19.003 1.00 70.38 109 MET A C 1
ATOM 909 O O . MET A 1 109 ? 13.572 17.302 -18.731 1.00 70.38 109 MET A O 1
ATOM 913 N N . LYS A 1 110 ? 12.030 15.911 -19.613 1.00 68.81 110 LYS A N 1
ATOM 914 C CA . LYS A 1 110 ? 13.043 15.032 -20.185 1.00 68.81 110 LYS A CA 1
ATOM 915 C C . LYS A 1 110 ? 13.793 15.857 -21.224 1.00 68.81 110 LYS A C 1
ATOM 917 O O . LYS A 1 110 ? 13.140 16.513 -22.030 1.00 68.81 110 LYS A O 1
ATOM 922 N N . PRO A 1 111 ? 15.127 15.878 -21.182 1.00 69.00 111 PRO A N 1
ATOM 923 C CA . PRO A 1 111 ? 15.868 16.471 -22.273 1.00 69.00 111 PRO A CA 1
ATOM 924 C C . PRO A 1 111 ? 15.509 15.708 -23.551 1.00 69.00 111 PRO A C 1
ATOM 926 O O . PRO A 1 111 ? 15.576 14.475 -23.568 1.00 69.00 111 PRO A O 1
ATOM 929 N N . ASP A 1 112 ? 15.094 16.446 -24.577 1.00 63.31 112 ASP A N 1
ATOM 930 C CA . ASP A 1 112 ? 14.912 15.930 -25.930 1.00 63.31 112 ASP A CA 1
ATOM 931 C C . ASP A 1 112 ? 16.307 15.624 -26.482 1.00 63.31 112 ASP A C 1
ATOM 933 O O . ASP A 1 112 ? 16.953 16.467 -27.093 1.00 63.31 112 ASP A O 1
ATOM 937 N N . PHE A 1 113 ? 16.834 14.449 -26.146 1.00 61.62 113 PHE A N 1
ATOM 938 C CA . PHE A 1 113 ? 18.007 13.905 -26.812 1.00 61.62 113 PHE A CA 1
ATOM 939 C C . PHE A 1 113 ? 17.510 12.949 -27.885 1.00 61.62 113 PHE A C 1
ATOM 941 O O . PHE A 1 113 ? 16.870 11.942 -27.562 1.00 61.62 113 PHE A O 1
ATOM 948 N N . GLU A 1 114 ? 17.826 13.247 -29.139 1.00 66.19 114 GLU A N 1
ATOM 949 C CA . GLU A 1 114 ? 17.786 12.247 -30.199 1.00 66.19 114 GLU A CA 1
ATOM 950 C C . GLU A 1 114 ? 18.853 11.180 -29.872 1.00 66.19 114 GLU A C 1
ATOM 952 O O . GLU A 1 114 ? 19.867 11.476 -29.235 1.00 66.19 114 GLU A O 1
ATOM 957 N N . GLU A 1 115 ? 18.614 9.903 -30.197 1.00 60.06 115 GLU A N 1
ATOM 958 C CA . GLU A 1 115 ? 19.525 8.808 -29.802 1.00 60.06 115 GLU A CA 1
ATOM 959 C C . GLU A 1 115 ? 20.959 9.001 -30.332 1.00 60.06 115 GLU A C 1
ATOM 961 O O . GLU A 1 115 ? 21.903 8.496 -29.721 1.00 60.06 115 GLU A O 1
ATOM 966 N N . GLU A 1 116 ? 21.117 9.784 -31.402 1.00 58.38 116 GLU A N 1
ATOM 967 C CA . GLU A 1 116 ? 22.401 10.185 -31.985 1.00 58.38 116 GLU A CA 1
ATOM 968 C C . GLU A 1 116 ? 23.198 11.132 -31.059 1.00 58.38 116 GLU A C 1
ATOM 970 O O . GLU A 1 116 ? 24.390 10.914 -30.843 1.00 58.38 116 GLU A O 1
ATOM 975 N N . ASP A 1 117 ? 22.549 12.083 -30.374 1.00 61.22 117 ASP A N 1
ATOM 976 C CA . ASP A 1 117 ? 23.215 13.058 -29.484 1.00 61.22 117 ASP A CA 1
ATOM 977 C C . ASP A 1 117 ? 23.800 12.429 -28.203 1.00 61.22 117 ASP A C 1
ATOM 979 O O . ASP A 1 117 ? 24.650 13.015 -27.516 1.00 61.22 117 ASP A O 1
ATOM 983 N N . GLN A 1 118 ? 23.327 11.237 -27.818 1.00 61.09 118 GLN A N 1
ATOM 984 C CA . GLN A 1 118 ? 23.809 10.552 -26.612 1.00 61.09 118 GLN A CA 1
ATOM 985 C C . GLN A 1 118 ? 25.197 9.931 -26.792 1.00 61.09 118 GLN A C 1
ATOM 987 O O . GLN A 1 118 ? 25.935 9.828 -25.803 1.00 61.09 118 GLN A O 1
ATOM 992 N N . GLU A 1 119 ? 25.546 9.510 -28.011 1.00 60.19 119 GLU A N 1
ATOM 993 C CA . GLU A 1 119 ? 26.843 8.888 -28.304 1.00 60.19 119 GLU A CA 1
ATOM 994 C C . GLU A 1 119 ? 27.977 9.916 -28.233 1.00 60.19 119 GLU A C 1
ATOM 996 O O . GLU A 1 119 ? 29.011 9.650 -27.613 1.00 60.19 119 GLU A O 1
ATOM 1001 N N . ASP A 1 120 ? 27.728 11.126 -28.733 1.00 63.91 120 ASP A N 1
ATOM 1002 C CA . ASP A 1 120 ? 28.706 12.217 -28.742 1.00 63.91 120 ASP A CA 1
ATOM 1003 C C . ASP A 1 120 ? 28.972 12.791 -27.345 1.00 63.91 120 ASP A C 1
ATOM 1005 O O . ASP A 1 120 ? 30.091 13.195 -27.014 1.00 63.91 120 ASP A O 1
ATOM 1009 N N . LYS A 1 121 ? 27.954 12.803 -26.476 1.00 64.12 121 LYS A N 1
ATOM 1010 C CA . LYS A 1 121 ? 28.060 13.400 -25.136 1.00 64.12 121 LYS A CA 1
ATOM 1011 C C . LYS A 1 121 ? 28.668 12.463 -24.092 1.00 64.12 121 LYS A C 1
ATOM 1013 O O . LYS A 1 121 ? 29.230 12.934 -23.101 1.00 64.12 121 LYS A O 1
ATOM 1018 N N . PHE A 1 122 ? 28.571 11.147 -24.297 1.00 65.19 122 PHE A N 1
ATOM 1019 C CA . PHE A 1 122 ? 29.098 10.134 -23.376 1.00 65.19 122 PHE A CA 1
ATOM 1020 C C . PHE A 1 122 ? 29.866 9.025 -24.115 1.00 65.19 122 PHE A C 1
ATOM 1022 O O . PHE A 1 122 ? 29.487 7.853 -24.020 1.00 65.19 122 PHE A O 1
ATOM 1029 N N . PRO A 1 123 ? 31.004 9.347 -24.758 1.00 63.25 123 PRO A N 1
ATOM 1030 C CA . PRO A 1 123 ? 31.773 8.394 -25.569 1.00 63.25 123 PRO A CA 1
ATOM 1031 C C . PRO A 1 123 ? 32.287 7.185 -24.765 1.00 63.25 123 PRO A C 1
ATOM 1033 O O . PRO A 1 123 ? 32.538 6.110 -25.304 1.00 63.25 123 PRO A O 1
ATOM 1036 N N . SER A 1 124 ? 32.410 7.329 -23.442 1.00 68.19 124 SER A N 1
ATOM 1037 C CA . SER A 1 124 ? 32.856 6.269 -22.529 1.00 68.19 124 SER A CA 1
ATOM 1038 C C . SER A 1 124 ? 31.753 5.277 -22.138 1.00 68.19 124 SER A C 1
ATOM 1040 O O . SER A 1 124 ? 32.043 4.245 -21.521 1.00 68.19 124 SER A O 1
ATOM 1042 N N . ARG A 1 125 ? 30.481 5.568 -22.442 1.00 66.94 125 ARG A N 1
ATOM 1043 C CA . ARG A 1 125 ? 29.349 4.709 -22.083 1.00 66.94 125 ARG A CA 1
ATOM 1044 C C . ARG A 1 125 ? 29.236 3.575 -23.100 1.00 66.94 125 ARG A C 1
ATOM 1046 O O . ARG A 1 125 ? 28.487 3.656 -24.064 1.00 66.94 125 ARG A O 1
ATOM 1053 N N . LYS A 1 126 ? 29.969 2.483 -22.869 1.00 62.50 126 LYS A N 1
ATOM 1054 C CA . LYS A 1 126 ? 29.800 1.248 -23.649 1.00 62.50 126 LYS A CA 1
ATOM 1055 C C . LYS A 1 126 ? 28.337 0.805 -23.553 1.00 62.50 126 LYS A C 1
ATOM 1057 O O . LYS A 1 126 ? 27.856 0.544 -22.448 1.00 62.50 126 LYS A O 1
ATOM 1062 N N . LYS A 1 127 ? 27.626 0.734 -24.685 1.00 61.12 127 LYS A N 1
ATOM 1063 C CA . LYS A 1 127 ? 26.299 0.106 -24.730 1.00 61.12 127 LYS A CA 1
ATOM 1064 C C . LYS A 1 127 ? 26.460 -1.320 -24.207 1.00 61.12 127 LYS A C 1
ATOM 1066 O O . LYS A 1 127 ? 27.306 -2.070 -24.697 1.00 61.12 127 LYS A O 1
ATOM 1071 N N . ASN A 1 128 ? 25.687 -1.680 -23.184 1.00 61.75 128 ASN A N 1
ATOM 1072 C CA . ASN A 1 128 ? 25.573 -3.083 -22.811 1.00 61.75 128 ASN A CA 1
ATOM 1073 C C . ASN A 1 128 ? 25.070 -3.826 -24.053 1.00 61.75 128 ASN A C 1
ATOM 1075 O O . ASN A 1 128 ? 24.158 -3.309 -24.706 1.00 61.75 128 ASN A O 1
ATOM 1079 N N . PRO A 1 129 ? 25.657 -4.982 -24.407 1.00 73.00 129 PRO A N 1
ATOM 1080 C CA . PRO A 1 129 ? 25.161 -5.755 -25.531 1.00 73.00 129 PRO A CA 1
ATOM 1081 C C . PRO A 1 129 ? 23.671 -5.994 -25.313 1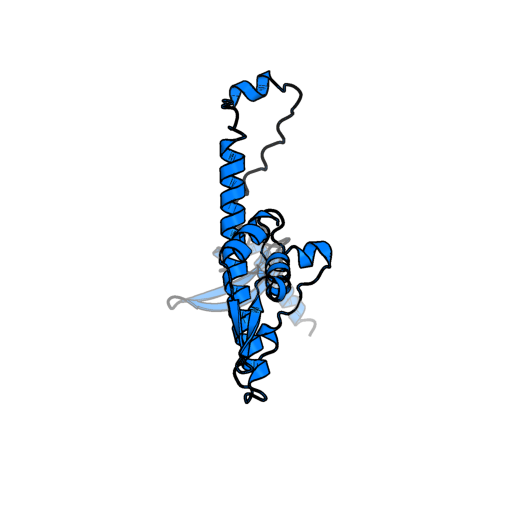.00 73.00 129 PRO A C 1
ATOM 1083 O O . PRO A 1 129 ? 23.255 -6.378 -24.213 1.00 73.00 129 PRO A O 1
ATOM 1086 N N . THR A 1 130 ? 22.877 -5.693 -26.339 1.00 72.25 130 THR A N 1
ATOM 1087 C CA . THR A 1 130 ? 21.443 -5.955 -26.339 1.00 72.25 130 THR A CA 1
ATOM 1088 C C . THR A 1 130 ? 21.256 -7.408 -25.911 1.00 72.25 130 THR A C 1
ATOM 1090 O O . THR A 1 130 ? 21.942 -8.276 -26.466 1.00 72.25 130 THR A O 1
ATOM 1093 N N . PRO A 1 131 ? 20.416 -7.698 -24.899 1.00 71.88 131 PRO A N 1
ATOM 1094 C CA . PRO A 1 131 ? 20.101 -9.076 -24.569 1.00 71.88 131 PRO A CA 1
ATOM 1095 C C . PRO A 1 131 ? 19.666 -9.762 -25.865 1.00 71.88 131 PRO A C 1
ATOM 1097 O O . PRO A 1 131 ? 18.866 -9.169 -26.592 1.00 71.88 131 PRO A O 1
ATOM 1100 N N . PRO A 1 132 ? 20.218 -10.938 -26.204 1.00 76.19 132 PRO A N 1
ATOM 1101 C CA . PRO A 1 132 ? 19.767 -11.649 -27.386 1.00 76.19 132 PRO A CA 1
ATOM 1102 C C . PRO A 1 132 ? 18.254 -11.830 -27.282 1.00 76.19 132 PRO A C 1
ATOM 1104 O O . PRO A 1 132 ? 17.751 -12.139 -26.195 1.00 76.19 132 PRO A O 1
ATOM 1107 N N . ASP A 1 133 ? 17.548 -11.621 -28.395 1.00 71.69 133 ASP A N 1
ATOM 1108 C CA . ASP A 1 133 ? 16.125 -11.929 -28.469 1.00 71.69 133 ASP A CA 1
ATOM 1109 C C . ASP A 1 133 ? 15.910 -13.332 -27.907 1.00 71.69 133 ASP A C 1
ATOM 1111 O O . ASP A 1 133 ? 16.666 -14.266 -28.206 1.00 71.69 133 ASP A O 1
ATOM 1115 N N . ILE A 1 134 ? 14.907 -13.470 -27.040 1.00 62.19 134 ILE A N 1
ATOM 1116 C CA . ILE A 1 134 ? 14.500 -14.765 -26.509 1.00 62.19 134 ILE A CA 1
ATOM 1117 C C . ILE A 1 134 ? 13.952 -15.536 -27.705 1.00 62.19 134 ILE A C 1
ATOM 1119 O O . ILE A 1 134 ? 12.778 -15.429 -28.047 1.00 62.19 134 ILE A O 1
ATOM 1123 N N . VAL A 1 135 ? 14.829 -16.274 -28.381 1.00 66.38 135 VAL A N 1
ATOM 1124 C CA . VAL A 1 135 ? 14.435 -17.203 -29.428 1.00 66.38 135 VAL A CA 1
ATOM 1125 C C . VAL A 1 135 ? 13.548 -18.223 -28.731 1.00 66.38 135 VAL A C 1
ATOM 1127 O O . VAL A 1 135 ? 14.021 -18.962 -27.862 1.00 66.38 135 VAL A O 1
ATOM 1130 N N . GLU A 1 136 ? 12.255 -18.233 -29.059 1.00 57.09 136 GLU A N 1
ATOM 1131 C CA . GLU A 1 136 ? 11.390 -19.346 -28.696 1.00 57.09 136 GLU A CA 1
ATOM 1132 C C . GLU A 1 136 ? 12.118 -20.611 -29.136 1.00 57.09 136 GLU A C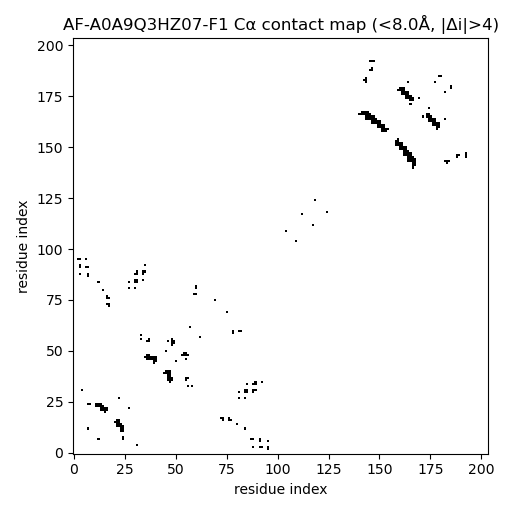 1
ATOM 1134 O O . GLU A 1 136 ? 12.444 -20.772 -30.314 1.00 57.09 136 GLU A O 1
ATOM 1139 N N . VAL A 1 137 ? 12.478 -21.462 -28.172 1.00 58.41 137 VAL A N 1
ATOM 1140 C CA . VAL A 1 137 ? 13.162 -22.719 -28.453 1.00 58.41 137 VAL A CA 1
ATOM 1141 C C . VAL A 1 137 ? 12.206 -23.521 -29.319 1.00 58.41 137 VAL A C 1
ATOM 1143 O O . VAL A 1 137 ? 11.281 -24.153 -28.814 1.00 58.41 137 VAL A O 1
ATOM 1146 N N . VAL A 1 138 ? 12.403 -23.459 -30.635 1.00 53.12 138 VAL A N 1
ATOM 1147 C CA . VAL A 1 138 ? 11.737 -24.339 -31.581 1.00 53.12 138 VAL A CA 1
ATOM 1148 C C . VAL A 1 138 ? 12.126 -25.729 -31.113 1.00 53.12 138 VAL A C 1
ATOM 1150 O O . VAL A 1 138 ? 13.303 -26.090 -31.201 1.00 53.12 138 VAL A O 1
ATOM 1153 N N . ASP A 1 139 ? 11.161 -26.452 -30.534 1.00 57.59 139 ASP A N 1
ATOM 1154 C CA . ASP A 1 139 ? 11.266 -27.820 -30.017 1.00 57.59 139 ASP A CA 1
ATOM 1155 C C . ASP A 1 139 ? 11.600 -28.774 -31.176 1.00 57.59 139 ASP A C 1
ATOM 1157 O O . ASP A 1 139 ? 10.820 -29.632 -31.593 1.00 57.59 139 ASP A O 1
ATOM 1161 N N . SER A 1 140 ? 12.792 -28.606 -31.729 1.00 58.50 140 SER A N 1
ATOM 1162 C CA . SER A 1 140 ? 13.407 -29.515 -32.667 1.00 58.50 140 SER A CA 1
ATOM 1163 C C . SER A 1 140 ? 13.660 -30.777 -31.853 1.00 58.50 140 SER A C 1
ATOM 1165 O O . SER A 1 140 ? 14.399 -30.714 -30.862 1.00 58.50 140 SER A O 1
ATOM 1167 N N . PRO A 1 141 ? 13.000 -31.905 -32.165 1.00 66.44 141 PRO A N 1
ATOM 1168 C CA . PRO A 1 141 ? 13.157 -33.114 -31.377 1.00 66.44 141 PRO A CA 1
ATOM 1169 C C . PRO A 1 141 ? 14.635 -33.496 -31.405 1.00 66.44 141 PRO A C 1
ATOM 1171 O O . PRO A 1 141 ? 15.191 -33.794 -32.460 1.00 66.44 141 PRO A O 1
ATOM 1174 N N . GLY A 1 142 ? 15.285 -33.421 -30.240 1.00 72.50 142 GLY A N 1
ATOM 1175 C CA . GLY A 1 142 ? 16.689 -33.784 -30.102 1.00 72.50 142 GLY A CA 1
ATOM 1176 C C . GLY A 1 142 ? 16.932 -35.238 -30.526 1.00 72.50 142 GLY A C 1
ATOM 1177 O O . GLY A 1 142 ? 15.988 -36.011 -30.699 1.00 72.50 142 GLY A O 1
ATOM 1178 N N . PRO A 1 143 ? 18.193 -35.664 -30.677 1.00 84.38 143 PRO A N 1
ATOM 1179 C CA . PRO A 1 143 ? 18.503 -37.031 -31.078 1.00 84.38 143 PRO A CA 1
ATOM 1180 C C . PRO A 1 143 ? 17.888 -38.055 -30.114 1.00 84.38 143 PRO A C 1
ATOM 1182 O O . PRO A 1 143 ? 17.892 -37.879 -28.890 1.00 84.38 143 PRO A O 1
ATOM 1185 N N . VAL A 1 144 ? 17.371 -39.151 -30.667 1.00 87.94 144 VAL A N 1
ATOM 1186 C CA . VAL A 1 144 ? 16.739 -40.220 -29.889 1.00 87.94 144 VAL A CA 1
ATOM 1187 C C . VAL A 1 144 ? 17.781 -40.923 -29.012 1.00 87.94 144 VAL A C 1
ATOM 1189 O O . VAL A 1 144 ? 18.874 -41.283 -29.451 1.00 87.94 144 VAL A O 1
ATOM 1192 N N . SER A 1 145 ? 17.447 -41.123 -27.736 1.00 89.75 145 SER A N 1
ATOM 1193 C CA . SER A 1 145 ? 18.270 -41.882 -26.791 1.00 89.75 145 SER A CA 1
ATOM 1194 C C . SER A 1 145 ? 17.885 -43.359 -26.818 1.00 89.75 145 SER A C 1
ATOM 1196 O O . SER A 1 145 ? 18.688 -44.221 -27.191 1.00 89.75 145 SER A O 1
ATOM 1198 N N . LYS A 1 146 ? 16.630 -43.664 -26.461 1.00 89.62 146 LYS A N 1
ATOM 1199 C CA . LYS A 1 146 ? 16.121 -45.040 -26.388 1.00 89.62 146 LYS A CA 1
ATOM 1200 C C . LYS A 1 146 ? 14.608 -45.120 -26.554 1.00 89.62 146 LYS A C 1
ATOM 1202 O O . LYS A 1 146 ? 13.883 -44.171 -26.265 1.00 89.62 146 LYS A O 1
ATOM 1207 N N . ILE A 1 147 ? 14.147 -46.298 -26.964 1.00 92.38 147 ILE A N 1
ATOM 1208 C CA . ILE A 1 147 ? 12.731 -46.669 -26.977 1.00 92.38 147 ILE A CA 1
ATOM 1209 C C . ILE A 1 147 ? 12.423 -47.402 -25.674 1.00 92.38 147 ILE A C 1
ATOM 1211 O O . ILE A 1 147 ? 13.151 -48.319 -25.298 1.00 92.38 147 ILE A O 1
ATOM 1215 N N . ILE A 1 148 ? 11.362 -46.986 -24.986 1.00 91.44 148 ILE A N 1
ATOM 1216 C CA . ILE A 1 148 ? 11.001 -47.520 -23.667 1.00 91.44 148 ILE A CA 1
ATOM 1217 C C . ILE A 1 148 ? 9.977 -48.642 -23.803 1.00 91.44 148 ILE A C 1
ATOM 1219 O O . ILE A 1 148 ? 10.161 -49.724 -23.253 1.00 91.44 148 ILE A O 1
ATOM 1223 N N . ARG A 1 149 ? 8.873 -48.383 -24.515 1.00 89.94 149 ARG A N 1
ATOM 1224 C CA . ARG A 1 149 ? 7.754 -49.328 -24.597 1.00 89.94 149 ARG A CA 1
ATOM 1225 C C . ARG A 1 149 ? 6.979 -49.230 -25.910 1.00 89.94 149 ARG A C 1
ATOM 1227 O O . ARG A 1 149 ? 6.821 -48.124 -26.433 1.00 89.94 149 ARG A O 1
ATOM 1234 N N . PRO A 1 150 ? 6.456 -50.355 -26.426 1.00 92.19 150 PRO A N 1
ATOM 1235 C CA . PRO A 1 150 ? 5.508 -50.357 -27.525 1.00 92.19 150 PRO A CA 1
ATOM 1236 C C . PRO A 1 150 ? 4.082 -50.110 -27.011 1.00 92.19 150 PRO A C 1
ATOM 1238 O O . PRO A 1 150 ? 3.724 -50.496 -25.898 1.00 92.19 150 PRO A O 1
ATOM 1241 N N . ARG A 1 151 ? 3.243 -49.519 -27.859 1.00 91.31 151 ARG A N 1
ATOM 1242 C CA . ARG A 1 151 ? 1.797 -49.366 -27.671 1.00 91.31 151 ARG A CA 1
ATOM 1243 C C . ARG A 1 151 ? 1.102 -49.696 -28.993 1.00 91.31 151 ARG A C 1
ATOM 1245 O O . ARG A 1 151 ? 1.541 -49.244 -30.046 1.00 91.31 151 ARG A O 1
ATOM 1252 N N . LYS A 1 152 ? 0.032 -50.491 -28.959 1.00 90.88 152 LYS A N 1
ATOM 1253 C CA . LYS A 1 152 ? -0.829 -50.746 -30.127 1.00 90.88 152 LYS A CA 1
ATOM 1254 C C . LYS A 1 152 ? -2.071 -49.868 -30.015 1.00 90.88 152 LYS A C 1
ATOM 1256 O O . LYS A 1 152 ? -2.668 -49.821 -28.942 1.00 90.88 152 LYS A O 1
ATOM 1261 N N . ILE A 1 153 ? -2.427 -49.167 -31.085 1.00 89.69 153 ILE A N 1
ATOM 1262 C CA . ILE A 1 153 ? -3.629 -48.328 -31.153 1.00 89.69 153 ILE A CA 1
ATOM 1263 C C . ILE A 1 153 ? -4.266 -48.529 -32.526 1.00 89.69 153 ILE A C 1
ATOM 1265 O O . ILE A 1 153 ? -3.556 -48.686 -33.516 1.00 89.69 153 ILE A O 1
ATOM 1269 N N . ARG A 1 154 ? -5.597 -48.490 -32.587 1.00 87.81 154 ARG A N 1
ATOM 1270 C CA . ARG A 1 154 ? -6.340 -48.433 -33.843 1.00 87.81 154 ARG A CA 1
ATOM 1271 C C . ARG A 1 154 ? -6.675 -46.977 -34.160 1.00 87.81 154 ARG A C 1
ATOM 1273 O O . ARG A 1 154 ? -7.482 -46.373 -33.461 1.00 87.81 154 ARG A O 1
ATOM 1280 N N . LEU A 1 155 ? -6.023 -46.404 -35.171 1.00 81.81 155 LEU A N 1
ATOM 1281 C CA . LEU A 1 155 ? -6.259 -45.036 -35.647 1.00 81.81 155 LEU A CA 1
ATOM 1282 C C . LEU A 1 155 ? -6.826 -45.111 -37.066 1.00 81.81 155 LEU A C 1
ATOM 1284 O O . LEU A 1 155 ? -6.298 -45.837 -37.906 1.00 81.81 155 LEU A O 1
ATOM 1288 N N . ASN A 1 156 ? -7.916 -44.390 -37.337 1.00 80.44 156 ASN A N 1
ATOM 1289 C CA . ASN A 1 156 ? -8.573 -44.354 -38.653 1.00 80.44 156 ASN A CA 1
ATOM 1290 C C . ASN A 1 156 ? -8.872 -45.757 -39.224 1.00 80.4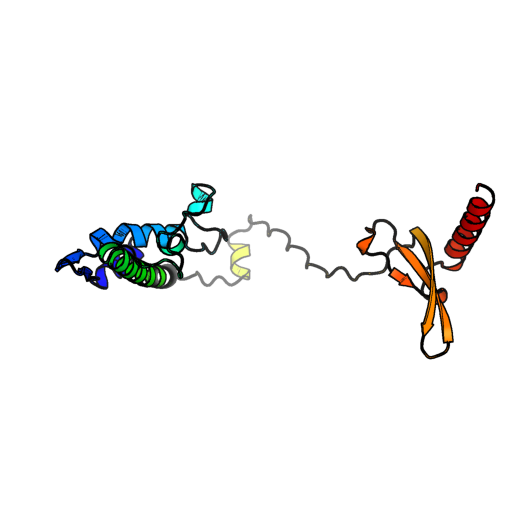4 156 ASN A C 1
ATOM 1292 O O . ASN A 1 156 ? -8.642 -46.037 -40.398 1.00 80.44 156 ASN A O 1
ATOM 1296 N N . GLY A 1 157 ? -9.316 -46.675 -38.359 1.00 85.19 157 GLY A N 1
ATOM 1297 C CA . GLY A 1 157 ? -9.655 -48.053 -38.725 1.00 85.19 157 GLY A CA 1
ATOM 1298 C C . GLY A 1 157 ? -8.464 -48.996 -38.940 1.00 85.19 157 GLY A C 1
ATOM 1299 O O . GLY A 1 157 ? -8.690 -50.207 -39.017 1.00 85.19 157 GLY A O 1
ATOM 1300 N N . LYS A 1 158 ? -7.221 -48.490 -38.959 1.00 85.94 158 LYS A N 1
ATOM 1301 C CA . LYS A 1 158 ? -5.985 -49.272 -39.125 1.00 85.94 158 LYS A CA 1
ATOM 1302 C C . LYS A 1 158 ? -5.275 -49.489 -37.789 1.00 85.94 158 LYS A C 1
ATOM 1304 O O . LYS A 1 158 ? -5.143 -48.567 -36.984 1.00 85.94 158 LYS A O 1
ATOM 1309 N N . ASP A 1 159 ? -4.773 -50.700 -37.573 1.00 88.62 159 ASP A N 1
ATOM 1310 C CA . ASP A 1 159 ? -3.959 -51.017 -36.401 1.00 88.62 159 ASP A CA 1
ATOM 1311 C C . ASP A 1 159 ? -2.525 -50.519 -36.607 1.00 88.62 159 ASP A C 1
ATOM 1313 O O . ASP A 1 159 ? -1.802 -51.003 -37.480 1.00 88.62 159 ASP A O 1
ATOM 1317 N N . GLN A 1 160 ? -2.094 -49.563 -35.782 1.00 87.81 160 GLN A N 1
ATOM 1318 C CA . GLN A 1 160 ? -0.753 -48.987 -35.828 1.00 87.81 160 GLN A CA 1
ATOM 1319 C C . GLN A 1 160 ? 0.008 -49.248 -34.524 1.00 87.81 160 GLN A C 1
ATOM 1321 O O . GLN A 1 160 ? -0.529 -49.185 -33.412 1.00 87.81 160 GLN A O 1
ATOM 1326 N N . ARG A 1 161 ? 1.305 -49.545 -34.656 1.00 89.19 161 ARG A N 1
ATOM 1327 C CA . ARG A 1 161 ? 2.231 -49.650 -33.523 1.00 89.19 161 ARG A CA 1
ATOM 1328 C C . ARG A 1 161 ? 2.927 -48.311 -33.309 1.00 89.19 161 ARG A C 1
ATOM 1330 O O . ARG A 1 161 ? 3.574 -47.796 -34.217 1.00 89.19 161 ARG A O 1
ATOM 1337 N N . GLN A 1 162 ? 2.813 -47.787 -32.097 1.00 93.00 162 GLN A N 1
ATOM 1338 C CA . GLN A 1 162 ? 3.552 -46.625 -31.621 1.00 93.00 162 GLN A CA 1
ATOM 1339 C C . GLN A 1 162 ? 4.599 -47.053 -30.596 1.00 93.00 162 GLN A C 1
ATOM 1341 O O . GLN A 1 162 ? 4.455 -48.071 -29.911 1.00 93.00 162 GLN A O 1
ATOM 1346 N N . TYR A 1 163 ? 5.647 -46.255 -30.473 1.00 93.06 163 TYR A N 1
ATOM 1347 C CA . TYR A 1 163 ? 6.743 -46.470 -29.543 1.00 93.06 163 TYR A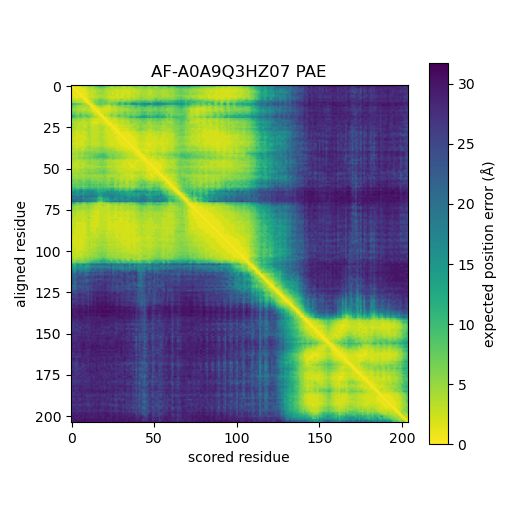 CA 1
ATOM 1348 C C . TYR A 1 163 ? 6.918 -45.221 -28.686 1.00 93.06 163 TYR A C 1
ATOM 1350 O O . TYR A 1 163 ? 6.904 -44.107 -29.201 1.00 93.06 163 TYR A O 1
ATOM 1358 N N . LEU A 1 164 ? 7.060 -45.404 -27.372 1.00 92.56 164 LEU A N 1
ATOM 1359 C CA . LEU A 1 164 ? 7.416 -44.313 -26.470 1.00 92.56 164 LEU A CA 1
ATOM 1360 C C . LEU A 1 164 ? 8.919 -44.062 -26.580 1.00 92.56 164 LEU A C 1
ATOM 1362 O O . LEU A 1 164 ? 9.722 -44.937 -26.227 1.00 92.56 164 LEU A O 1
ATOM 1366 N N . VAL A 1 165 ? 9.272 -42.888 -27.086 1.00 92.81 165 VAL A N 1
ATOM 1367 C CA . VAL A 1 165 ? 10.642 -42.497 -27.403 1.00 92.81 165 VAL A CA 1
ATOM 1368 C C . VAL A 1 165 ? 11.134 -41.477 -26.386 1.00 92.81 165 VAL A C 1
ATOM 1370 O O . VAL A 1 165 ? 10.465 -40.476 -26.136 1.00 92.81 165 VAL A O 1
ATOM 1373 N N . ARG A 1 166 ? 12.324 -41.733 -25.837 1.00 91.00 166 ARG A N 1
ATOM 1374 C CA . ARG A 1 166 ? 13.054 -40.792 -24.989 1.00 91.00 166 ARG A CA 1
ATOM 1375 C C . ARG A 1 166 ? 14.147 -40.103 -25.781 1.00 91.00 166 ARG A C 1
ATOM 1377 O O . ARG A 1 166 ? 14.996 -40.772 -26.381 1.00 91.00 166 ARG A O 1
ATOM 1384 N N . PHE A 1 167 ? 14.158 -38.781 -25.727 1.00 89.81 167 PHE A N 1
ATOM 1385 C CA . PHE A 1 167 ? 15.168 -37.949 -26.372 1.00 89.81 167 PHE A CA 1
ATOM 1386 C C . PHE A 1 167 ? 16.391 -37.760 -25.466 1.00 89.81 167 PHE A C 1
ATOM 1388 O O . PHE A 1 167 ? 16.299 -37.843 -24.238 1.00 89.81 167 PHE A O 1
ATOM 1395 N N . LYS A 1 168 ? 17.573 -37.568 -26.062 1.00 86.75 168 LYS A N 1
ATOM 1396 C CA . LYS A 1 168 ? 18.798 -37.288 -25.300 1.00 86.75 168 LYS A CA 1
ATOM 1397 C C . LYS A 1 168 ? 18.667 -35.950 -24.572 1.00 86.75 168 LYS A C 1
ATOM 1399 O O . LYS A 1 168 ? 18.154 -34.990 -25.135 1.00 86.75 168 LYS A O 1
ATOM 1404 N N . ASN A 1 169 ? 19.171 -35.900 -23.339 1.00 83.81 169 ASN A N 1
ATOM 1405 C CA . ASN A 1 169 ? 19.218 -34.701 -22.495 1.00 83.81 169 ASN A CA 1
ATOM 1406 C C . ASN A 1 169 ? 17.845 -34.059 -22.213 1.00 83.81 169 ASN A C 1
ATOM 1408 O O . ASN A 1 169 ? 17.777 -32.889 -21.849 1.00 83.81 169 ASN A O 1
ATOM 1412 N N . GLN A 1 170 ? 16.754 -34.818 -22.361 1.00 84.81 170 GLN A N 1
ATOM 1413 C CA . GLN A 1 170 ? 15.407 -34.382 -21.998 1.00 84.81 170 GLN A CA 1
ATOM 1414 C C . GLN A 1 170 ? 14.872 -35.188 -20.809 1.00 84.81 170 GLN A C 1
ATOM 1416 O O . GLN A 1 170 ? 15.202 -36.365 -20.631 1.00 84.81 170 GLN A O 1
ATOM 1421 N N . THR A 1 171 ? 14.060 -34.530 -19.980 1.00 85.00 171 THR A N 1
ATOM 1422 C CA . THR A 1 171 ? 13.353 -35.154 -18.857 1.00 85.00 171 THR A CA 1
ATOM 1423 C C . THR A 1 171 ? 12.231 -36.066 -19.350 1.00 85.00 171 THR A C 1
ATOM 1425 O O . THR A 1 171 ? 11.769 -35.951 -20.485 1.00 85.00 171 THR A O 1
ATOM 1428 N N . ALA A 1 172 ? 11.780 -36.980 -18.483 1.00 84.00 172 ALA A N 1
ATOM 1429 C CA . ALA A 1 172 ? 10.737 -37.955 -18.810 1.00 84.00 172 ALA A CA 1
ATOM 1430 C C . ALA A 1 172 ? 9.409 -37.305 -19.247 1.00 84.00 172 ALA A C 1
ATOM 1432 O O . ALA A 1 172 ? 8.672 -37.898 -20.029 1.00 84.00 172 ALA A O 1
ATOM 1433 N N . ASP A 1 173 ? 9.139 -36.076 -18.804 1.00 85.81 173 ASP A N 1
ATOM 1434 C CA . ASP A 1 173 ? 7.933 -35.321 -19.166 1.00 85.81 173 ASP A CA 1
ATOM 1435 C C . ASP A 1 173 ? 7.877 -34.964 -20.659 1.00 85.81 173 ASP A C 1
ATOM 1437 O O . ASP A 1 173 ? 6.801 -34.713 -21.199 1.00 85.81 173 ASP A O 1
ATOM 1441 N N . LYS A 1 174 ? 9.028 -34.971 -21.349 1.00 84.88 174 LYS A N 1
ATOM 1442 C CA . LYS A 1 174 ? 9.133 -34.699 -22.790 1.00 84.88 174 LYS A CA 1
ATOM 1443 C C . LYS A 1 174 ? 9.137 -35.968 -23.658 1.00 84.88 174 LYS A C 1
ATOM 1445 O O . LYS A 1 174 ? 9.322 -35.870 -24.873 1.00 84.88 174 LYS A O 1
ATOM 1450 N N . ASP A 1 175 ? 8.935 -37.156 -23.080 1.00 89.50 175 ASP A N 1
ATOM 1451 C CA . ASP A 1 175 ? 8.864 -38.413 -23.837 1.00 89.50 175 ASP A CA 1
ATOM 1452 C C . ASP A 1 175 ? 7.622 -38.415 -24.760 1.00 89.50 175 ASP A C 1
ATOM 1454 O O . ASP A 1 175 ? 6.498 -38.163 -24.321 1.00 89.50 175 ASP A O 1
ATOM 1458 N N . LYS A 1 176 ? 7.798 -38.737 -26.051 1.00 89.69 176 LYS A N 1
ATOM 1459 C CA . LYS A 1 176 ? 6.709 -38.700 -27.054 1.00 89.69 176 LYS A CA 1
ATOM 1460 C C . LYS A 1 176 ? 6.392 -40.087 -27.612 1.00 89.69 176 LYS A C 1
ATOM 1462 O O . LYS A 1 176 ? 7.276 -40.925 -27.797 1.00 89.69 176 LYS A O 1
ATOM 1467 N N . LEU A 1 177 ? 5.110 -40.334 -27.892 1.00 89.88 177 LEU A N 1
ATOM 1468 C CA . LEU A 1 177 ? 4.643 -41.525 -28.606 1.00 89.88 177 LEU A CA 1
ATOM 1469 C C . LEU A 1 177 ? 4.718 -41.275 -30.110 1.00 89.88 177 LEU A C 1
ATOM 1471 O O . LEU A 1 177 ? 3.973 -40.452 -30.636 1.00 89.88 177 LEU A O 1
ATOM 1475 N N . LEU A 1 178 ? 5.599 -41.999 -30.794 1.00 90.62 178 LEU A N 1
ATOM 1476 C CA . LEU A 1 178 ? 5.831 -41.841 -32.228 1.00 90.62 178 LEU A CA 1
ATOM 1477 C C . LEU A 1 178 ? 5.539 -43.143 -32.977 1.00 90.62 178 LEU A C 1
ATOM 1479 O O . LEU A 1 178 ? 5.771 -44.245 -32.469 1.00 90.62 178 LEU A O 1
ATOM 1483 N N . ALA A 1 179 ? 5.018 -43.016 -34.197 1.00 89.56 179 ALA A N 1
ATOM 1484 C CA . ALA A 1 179 ? 4.933 -44.123 -35.145 1.00 89.56 179 ALA A CA 1
ATOM 1485 C C . ALA A 1 179 ? 6.334 -44.523 -35.619 1.00 89.56 179 ALA A C 1
ATOM 1487 O O . ALA A 1 179 ? 7.239 -43.698 -35.595 1.00 89.56 179 ALA A O 1
ATOM 1488 N N . GLN A 1 180 ? 6.506 -45.761 -36.089 1.00 86.06 180 GLN A N 1
ATOM 1489 C CA . GLN A 1 180 ? 7.802 -46.255 -36.571 1.00 86.06 180 GLN A CA 1
ATOM 1490 C C . GLN A 1 180 ? 8.470 -45.314 -37.592 1.00 86.06 180 GLN A C 1
ATOM 1492 O O . GLN A 1 180 ? 9.674 -45.092 -37.496 1.00 86.06 180 GLN A O 1
ATOM 1497 N N . ASP A 1 181 ? 7.690 -44.727 -38.500 1.00 86.81 181 ASP A N 1
ATOM 1498 C CA . ASP A 1 181 ? 8.196 -43.875 -39.585 1.00 86.81 181 ASP A CA 1
ATOM 1499 C C . ASP A 1 181 ? 8.570 -42.459 -39.117 1.00 86.81 181 ASP A C 1
ATOM 1501 O O . ASP A 1 181 ? 9.343 -41.768 -39.768 1.00 86.81 181 ASP A O 1
ATOM 1505 N N . ALA A 1 182 ? 8.046 -42.029 -37.965 1.00 85.94 182 ALA A N 1
ATOM 1506 C CA . ALA A 1 182 ? 8.257 -40.691 -37.412 1.00 85.94 182 ALA A CA 1
ATOM 1507 C C . ALA A 1 182 ? 9.455 -40.614 -36.445 1.00 85.94 182 ALA A C 1
ATOM 1509 O O . ALA A 1 182 ? 9.684 -39.574 -35.830 1.00 85.94 182 ALA A O 1
ATOM 1510 N N . ILE A 1 183 ? 10.194 -41.713 -36.254 1.00 85.81 183 ILE A N 1
ATOM 1511 C CA . ILE A 1 183 ? 11.333 -41.783 -35.330 1.00 85.81 183 ILE A CA 1
ATOM 1512 C C . ILE A 1 183 ? 12.632 -41.530 -36.110 1.00 85.81 183 ILE A C 1
ATOM 1514 O O . ILE A 1 183 ? 12.962 -42.337 -36.985 1.00 85.81 183 ILE A O 1
ATOM 1518 N N . PRO A 1 184 ? 13.420 -40.492 -35.760 1.00 86.06 184 PRO A N 1
ATOM 1519 C CA . PRO A 1 184 ? 14.766 -40.310 -36.303 1.00 86.06 184 PRO A CA 1
ATOM 1520 C C . PRO A 1 184 ? 15.631 -41.548 -36.036 1.00 86.06 184 PRO A C 1
ATOM 1522 O O . PRO A 1 184 ? 15.661 -42.050 -34.910 1.00 86.06 184 PRO A O 1
ATOM 1525 N N . ASP A 1 185 ? 16.289 -42.079 -37.070 1.00 87.44 185 ASP A N 1
ATOM 1526 C CA . ASP A 1 185 ? 17.075 -43.324 -37.011 1.00 87.44 185 ASP A CA 1
ATOM 1527 C C . ASP A 1 185 ? 16.312 -44.527 -36.413 1.00 87.44 185 ASP A C 1
ATOM 1529 O O . ASP A 1 185 ? 16.885 -45.426 -35.779 1.00 87.44 185 ASP A O 1
ATOM 1533 N N . GLY A 1 186 ? 14.989 -44.573 -36.625 1.00 83.25 186 GLY A N 1
ATOM 1534 C CA . GLY A 1 186 ? 14.080 -45.525 -35.980 1.00 83.25 186 GLY A CA 1
ATOM 1535 C C . GLY A 1 186 ? 14.487 -46.994 -36.122 1.00 83.25 186 GLY A C 1
ATOM 1536 O O . GLY A 1 186 ? 14.368 -47.759 -35.165 1.00 83.25 186 GLY A O 1
ATOM 1537 N N . ASN A 1 187 ? 15.049 -47.397 -37.265 1.00 87.38 187 ASN A N 1
ATOM 1538 C CA . ASN A 1 187 ? 15.489 -48.777 -37.502 1.00 87.38 187 ASN A CA 1
ATOM 1539 C C . ASN A 1 187 ? 16.599 -49.230 -36.538 1.00 87.38 187 ASN A C 1
ATOM 1541 O O . ASN A 1 187 ? 16.554 -50.356 -36.029 1.00 87.38 187 ASN A O 1
ATOM 1545 N N . LEU A 1 188 ? 17.567 -48.358 -36.236 1.00 89.94 188 LEU A N 1
ATOM 1546 C CA . LEU A 1 188 ? 18.660 -48.664 -35.311 1.00 89.94 188 LEU A CA 1
ATOM 1547 C C . LEU A 1 188 ? 18.123 -48.841 -33.886 1.00 89.94 188 LEU A C 1
ATOM 1549 O O . LEU A 1 188 ? 18.431 -49.828 -33.206 1.00 89.94 188 LEU A O 1
ATOM 1553 N N . HIS A 1 189 ? 17.278 -47.907 -33.448 1.00 90.06 189 HIS A N 1
ATOM 1554 C CA . HIS A 1 189 ? 16.702 -47.916 -32.106 1.00 90.06 189 HIS A CA 1
ATOM 1555 C C . HIS A 1 189 ? 15.715 -49.072 -31.902 1.00 90.06 189 HIS A C 1
ATOM 1557 O O . HIS A 1 189 ? 15.745 -49.726 -30.857 1.00 90.06 189 HIS A O 1
ATOM 1563 N N . LEU A 1 190 ? 14.902 -49.398 -32.911 1.00 90.94 190 LEU A N 1
ATOM 1564 C CA . LEU A 1 190 ? 13.997 -50.548 -32.876 1.00 90.94 190 LEU A CA 1
ATOM 1565 C C . LEU A 1 190 ? 14.754 -51.873 -32.854 1.00 90.94 190 LEU A C 1
ATOM 1567 O O . LEU A 1 190 ? 14.349 -52.788 -32.136 1.00 90.94 190 LEU A O 1
ATOM 1571 N N . ARG A 1 191 ? 15.867 -51.987 -33.589 1.00 90.69 191 ARG A N 1
ATOM 1572 C CA . ARG A 1 191 ? 16.724 -53.179 -33.541 1.00 90.69 191 ARG A CA 1
ATOM 1573 C C . ARG A 1 191 ? 17.298 -53.387 -32.140 1.00 90.69 191 ARG A C 1
ATOM 1575 O O . ARG A 1 191 ? 17.194 -54.495 -31.615 1.00 90.69 191 ARG A O 1
ATOM 1582 N N . ARG A 1 192 ? 17.844 -52.332 -31.524 1.00 91.94 192 ARG A N 1
ATOM 1583 C CA . ARG A 1 192 ? 18.366 -52.378 -30.144 1.00 91.94 192 ARG A CA 1
ATOM 1584 C C . ARG A 1 192 ? 17.274 -52.746 -29.137 1.00 91.94 192 ARG A C 1
ATOM 1586 O O . ARG A 1 192 ? 17.482 -53.646 -28.333 1.00 91.94 192 ARG A O 1
ATOM 1593 N N . PHE A 1 193 ? 16.095 -52.136 -29.246 1.00 91.69 193 PHE A N 1
ATOM 1594 C CA . PHE A 1 193 ? 14.948 -52.428 -28.380 1.00 91.69 193 PHE A CA 1
ATOM 1595 C C . PHE A 1 193 ? 14.452 -53.882 -28.503 1.00 91.69 193 PHE A C 1
ATOM 1597 O O . PHE A 1 193 ? 14.166 -54.548 -27.511 1.00 91.69 193 PHE A O 1
ATOM 1604 N N . ARG A 1 194 ? 14.378 -54.420 -29.728 1.00 90.31 194 ARG A N 1
ATOM 1605 C CA . ARG A 1 194 ? 14.012 -55.830 -29.965 1.00 90.31 194 ARG A CA 1
ATOM 1606 C C . ARG A 1 194 ? 15.084 -56.804 -29.471 1.00 90.31 194 ARG A C 1
ATOM 1608 O O . ARG A 1 194 ? 14.760 -57.951 -29.177 1.00 90.31 194 ARG A O 1
ATOM 1615 N N . ALA A 1 195 ? 16.352 -56.395 -29.449 1.00 89.25 195 ALA A N 1
ATOM 1616 C CA . ALA A 1 195 ? 17.432 -57.193 -28.877 1.00 89.25 195 ALA A CA 1
ATOM 1617 C C . ALA A 1 195 ? 17.338 -57.219 -27.343 1.00 89.25 195 ALA A C 1
ATOM 1619 O O . ALA A 1 195 ? 17.316 -58.305 -26.775 1.00 89.25 195 ALA A O 1
ATOM 1620 N N . SER A 1 196 ? 17.163 -56.059 -26.696 1.00 87.25 196 SER A N 1
ATOM 1621 C CA . SER A 1 196 ? 17.041 -55.970 -25.233 1.00 87.25 196 SER A CA 1
ATOM 1622 C C . SER A 1 196 ? 15.805 -56.698 -24.692 1.00 87.25 196 SER A C 1
ATOM 1624 O O . SER A 1 196 ? 15.874 -57.373 -23.672 1.00 87.25 196 SER A O 1
ATOM 1626 N N . ARG A 1 197 ? 14.673 -56.637 -25.404 1.00 85.06 197 ARG A N 1
ATOM 1627 C CA . ARG A 1 197 ? 13.458 -57.387 -25.037 1.00 85.06 197 ARG A CA 1
ATOM 1628 C C . ARG A 1 197 ? 13.644 -58.903 -25.098 1.00 85.06 197 ARG A C 1
ATOM 1630 O O . ARG A 1 197 ? 13.040 -59.604 -24.299 1.00 85.06 197 ARG A O 1
ATOM 1637 N N . ARG A 1 198 ? 14.460 -59.405 -26.034 1.00 83.31 198 ARG A N 1
ATOM 1638 C CA . ARG A 1 198 ? 14.772 -60.839 -26.120 1.00 83.31 198 ARG A CA 1
ATOM 1639 C C . ARG A 1 198 ? 15.659 -61.270 -24.958 1.00 83.31 198 ARG A C 1
ATOM 1641 O O . ARG A 1 198 ? 15.364 -62.278 -24.340 1.00 83.31 198 ARG A O 1
ATOM 1648 N N . THR A 1 199 ? 16.690 -60.496 -24.622 1.00 78.69 199 THR A N 1
ATOM 1649 C CA . THR A 1 199 ? 17.572 -60.815 -23.485 1.00 78.69 199 THR A CA 1
ATOM 1650 C C . THR A 1 199 ? 16.844 -60.761 -22.143 1.00 78.69 199 THR A C 1
ATOM 1652 O O . THR A 1 199 ? 17.083 -61.609 -21.294 1.00 78.69 199 THR A O 1
ATOM 1655 N N . GLU A 1 200 ? 15.915 -59.817 -21.960 1.00 75.12 200 GLU A N 1
ATOM 1656 C CA . GLU A 1 200 ? 15.087 -59.732 -20.745 1.00 75.12 200 GLU A CA 1
ATOM 1657 C C . GLU A 1 200 ? 14.181 -60.960 -20.547 1.00 75.12 200 GLU A C 1
ATOM 1659 O O . GLU A 1 200 ? 13.900 -61.313 -19.410 1.00 75.12 200 GLU A O 1
ATOM 1664 N N . GLN A 1 201 ? 13.756 -61.636 -21.623 1.00 64.06 201 GLN A N 1
ATOM 1665 C CA . GLN A 1 201 ? 12.933 -62.851 -21.536 1.00 64.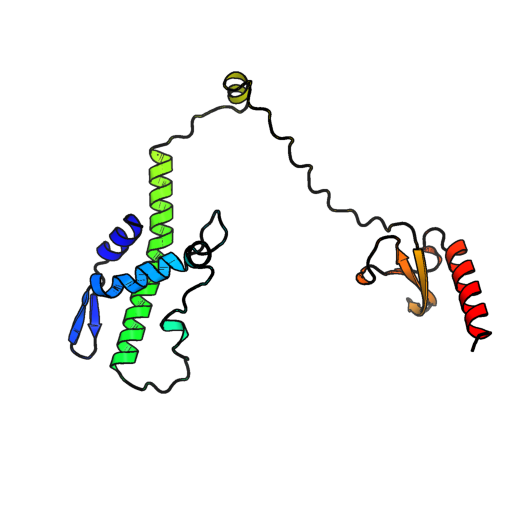06 201 GLN A CA 1
ATOM 1666 C C . GLN A 1 201 ? 13.714 -64.114 -21.142 1.00 64.06 201 GLN A C 1
ATOM 1668 O O . GLN A 1 201 ? 13.092 -65.071 -20.704 1.00 64.06 201 GLN A O 1
ATOM 1673 N N . TYR A 1 202 ? 15.040 -64.136 -21.305 1.00 58.62 202 TYR A N 1
ATOM 1674 C CA . TYR A 1 202 ? 15.889 -65.277 -20.925 1.00 58.62 202 TYR A CA 1
ATOM 1675 C C . TYR A 1 202 ? 16.465 -65.163 -19.502 1.00 58.62 202 TYR A C 1
ATOM 1677 O O . TYR A 1 202 ? 17.049 -66.120 -19.006 1.00 58.62 202 TYR A O 1
ATOM 1685 N N . HIS A 1 203 ? 16.336 -63.997 -18.861 1.00 56.12 203 HIS A N 1
ATOM 1686 C CA . HIS A 1 203 ? 16.817 -63.728 -17.498 1.00 56.12 203 HIS A CA 1
ATOM 1687 C C . HIS A 1 203 ? 15.691 -63.680 -16.446 1.00 56.12 203 HIS A C 1
ATOM 1689 O O . HIS A 1 203 ? 15.930 -63.245 -15.320 1.00 56.12 203 HIS A O 1
ATOM 1695 N N . GLN A 1 204 ? 14.483 -64.113 -16.813 1.00 46.56 204 GLN A N 1
ATOM 1696 C CA . GLN A 1 204 ? 13.369 -64.407 -15.904 1.00 46.56 204 GLN A CA 1
ATOM 1697 C C . GLN A 1 204 ? 13.149 -65.914 -15.864 1.00 46.56 204 GLN A C 1
ATOM 1699 O O . GLN A 1 204 ? 12.821 -66.408 -14.765 1.00 46.56 204 GLN A O 1
#

Nearest PDB structures (foldseek):
  6v2h-assembly1_A  TM=8.423E-01  e=5.742E-02  Homo sapiens
  2epb-assembly1_A  TM=6.563E-01  e=6.097E-02  Homo sapiens
  4ft2-assembly1_A  TM=7.896E-01  e=7.117E-01  Zea mays
  7ubu-assembly1_A  TM=6.869E-01  e=3.908E-01  Zea mays
  4fsx-assembly1_A  TM=7.839E-01  e=9.603E-01  Zea mays

Mean predicted aligned error: 16.82 Å

pLDDT: mean 83.04, std 11.17, range [46.56, 95.5]

Secondary structure (DSSP, 8-state):
-HHHHHHHHHTT-EEE-TTS-EEEGGGGHHHHHHHHHHSPPTTTSS-HHHHHHSSPPPPTTTSS-TTS----HHHHHHHHHHHHHHHHHHHHHHHHHHHHHHHHHHHSPPP---HHHHHHH-TT-PPPPPPPP--------PPEEEEEEEEEEEETTEEEEEEEEEETT--GGG-EEEEGGGSTTHHHHHHHHHHHHHHHHH--

Sequence (204 aa):
MEDILRRFCAYGMKYKDHEGYTHYWVTLLPAVQLAYNTSWHSITGKTPAVVEKGWNPLLPVDHLKKNLLTIHPTAIDFHDMWKRAWNTATKCIPEAKEYNKKRWDMTHMKPDFEEEDQEDKFPSRKKNPTPPDIVEVVDSPGPVSKIIRPRKIRLNGKDQRQYLVRFKNQTADKDKLLAQDAIPDGNLHLRRFRASRRTEQYHQ